Protein AF-A0A480A504-F1 (afdb_monomer_lite)

Secondary structure (DSSP, 8-state):
--HHHHHHHHHHHHHHTS---------HHHHHHHHHHHHHH-SSEEEEEEEEEEEEE-SSSS---TTPPPSEEEEEEEEEEEE-HHHHHHHHHHS-------S---TTTS-HHHHHHHHHHTHHHHHHHHHHT-GGG-TTT----SHHHHHHHHHHHHHHHHHHHHHHHHHHHHHHHTT--EE-TTS-EESS--HHHHHHHHTT-EEEEETTEEEEET--HHHHHHHHHH-HHHHHHTT--

Organism: NCBI:txid531300

Sequence (241 aa):
MSVEGEYKKETEEIEKTKPETEENKLEREPEMKAIEKLSKSWKYHQIKEIEYREKAEYKTAGRPNKLAEPHQIKYQITGKIETSELAIEAEKIKAGRFILATNILDKNELSDEQVLEEYKAQQSNERGFRFLKDPLFFTSSVFVKTPERVEAIAMIMGLCLLVYNLAQRKLRQELAKFDDGIRNQVKKITNKPTMRWVFQMFQAVHLVIINGQKQMSNLTEEREKIVRYLGKSCSKYYLII

Structure (mmCIF, N/CA/C/O backbone):
data_AF-A0A480A504-F1
#
_entry.id   AF-A0A480A504-F1
#
loop_
_atom_site.group_PDB
_atom_site.id
_atom_site.type_symbol
_atom_site.label_atom_id
_atom_site.label_alt_id
_atom_site.label_comp_id
_atom_site.label_asym_id
_atom_site.label_entity_id
_atom_site.label_seq_id
_atom_site.pdbx_PDB_ins_code
_atom_site.Cartn_x
_atom_site.Cartn_y
_atom_site.Cartn_z
_atom_site.occupancy
_atom_site.B_iso_or_equiv
_atom_site.auth_seq_id
_atom_site.auth_comp_id
_atom_site.auth_asym_id
_atom_site.auth_atom_id
_atom_site.pdbx_PDB_model_num
ATOM 1 N N . MET A 1 1 ? 6.457 -12.899 -12.376 1.00 48.03 1 MET A N 1
ATOM 2 C CA . MET A 1 1 ? 6.609 -11.762 -13.313 1.00 48.03 1 MET A CA 1
ATOM 3 C C . MET A 1 1 ? 6.523 -12.336 -14.720 1.00 48.03 1 MET A C 1
ATOM 5 O O . MET A 1 1 ? 7.046 -13.421 -14.915 1.00 48.03 1 MET A O 1
ATOM 9 N N . SER A 1 2 ? 5.788 -11.721 -15.653 1.00 58.25 2 SER A N 1
ATOM 10 C CA . SER A 1 2 ? 5.790 -12.190 -17.053 1.00 58.25 2 SER A CA 1
ATOM 11 C C . SER A 1 2 ? 7.107 -11.767 -17.701 1.00 58.25 2 SER A C 1
ATOM 13 O O . SER A 1 2 ? 7.480 -10.610 -17.516 1.00 58.25 2 SER A O 1
ATOM 15 N N . VAL A 1 3 ? 7.756 -12.643 -18.476 1.00 58.50 3 VAL A N 1
ATOM 16 C CA . VAL A 1 3 ? 8.949 -12.311 -19.293 1.00 58.50 3 VAL A CA 1
ATOM 17 C C . VAL A 1 3 ? 8.693 -11.045 -20.121 1.00 58.50 3 VAL A C 1
ATOM 19 O O . VAL A 1 3 ? 9.510 -10.138 -20.177 1.00 58.50 3 VAL A O 1
ATOM 22 N N . GLU A 1 4 ? 7.476 -10.923 -20.640 1.00 57.72 4 GLU A N 1
ATOM 23 C CA . GLU A 1 4 ? 6.990 -9.786 -21.423 1.00 57.72 4 GLU A CA 1
ATOM 24 C C . GLU A 1 4 ? 6.898 -8.463 -20.636 1.00 57.72 4 GLU A C 1
ATOM 26 O O . GLU A 1 4 ? 7.062 -7.383 -21.195 1.00 57.72 4 GLU A O 1
ATOM 31 N N . GLY A 1 5 ? 6.666 -8.526 -19.321 1.00 58.47 5 GLY A N 1
ATOM 32 C CA . GLY A 1 5 ? 6.617 -7.345 -18.455 1.00 58.47 5 GLY A CA 1
ATOM 33 C C . GLY A 1 5 ? 7.998 -6.877 -17.992 1.00 58.47 5 GLY A C 1
ATOM 34 O O . GLY A 1 5 ? 8.186 -5.688 -17.752 1.00 58.47 5 GLY A O 1
ATOM 35 N N . GLU A 1 6 ? 8.959 -7.793 -17.860 1.00 60.66 6 GLU A N 1
ATOM 36 C CA . GLU A 1 6 ? 10.370 -7.443 -17.643 1.00 60.66 6 GLU A CA 1
ATOM 37 C C . GLU A 1 6 ? 10.982 -6.864 -18.916 1.00 60.66 6 GLU A C 1
ATOM 39 O O . GLU A 1 6 ? 11.609 -5.812 -18.854 1.00 60.66 6 GLU A O 1
ATOM 44 N N . TYR A 1 7 ? 10.688 -7.481 -20.063 1.00 61.22 7 TYR A N 1
ATOM 45 C CA . TYR A 1 7 ? 11.053 -6.981 -21.382 1.00 61.22 7 TYR A CA 1
ATOM 46 C C . TYR A 1 7 ? 10.593 -5.531 -21.595 1.00 61.22 7 TYR A C 1
ATOM 48 O O . TYR A 1 7 ? 11.423 -4.677 -21.885 1.00 61.22 7 TYR A O 1
ATOM 56 N N . LYS A 1 8 ? 9.304 -5.225 -21.358 1.00 64.31 8 LYS A N 1
ATOM 57 C CA . LYS A 1 8 ? 8.757 -3.861 -21.518 1.00 64.31 8 LYS A CA 1
ATOM 58 C C . LYS A 1 8 ? 9.410 -2.822 -20.598 1.00 64.31 8 LYS A C 1
ATOM 60 O O . LYS A 1 8 ? 9.595 -1.671 -20.984 1.00 64.31 8 LYS A O 1
ATOM 65 N N . LYS A 1 9 ? 9.768 -3.210 -19.372 1.00 63.75 9 LYS A N 1
ATOM 66 C CA . LYS A 1 9 ? 10.483 -2.314 -18.450 1.00 63.75 9 LYS A CA 1
ATOM 67 C C . LYS A 1 9 ? 11.913 -2.065 -18.900 1.00 63.75 9 LYS A C 1
ATOM 69 O O . LYS A 1 9 ? 12.358 -0.926 -18.865 1.00 63.75 9 LYS A O 1
ATOM 74 N N . GLU A 1 10 ? 12.604 -3.112 -19.340 1.00 63.31 10 GLU A N 1
ATOM 75 C CA . GLU A 1 10 ? 13.966 -3.000 -19.854 1.00 63.31 10 GLU A CA 1
ATOM 76 C C . GLU A 1 10 ? 13.996 -2.146 -21.132 1.00 63.31 10 GLU A C 1
ATOM 78 O O . GLU A 1 10 ? 14.851 -1.277 -21.251 1.00 63.31 10 GLU A O 1
ATOM 83 N N . THR A 1 11 ? 13.010 -2.277 -22.033 1.00 61.12 11 THR A N 1
ATOM 84 C CA . THR A 1 11 ? 12.877 -1.388 -23.203 1.00 61.12 11 THR A CA 1
ATOM 85 C C . THR A 1 11 ? 12.638 0.071 -22.813 1.00 61.12 11 THR A C 1
ATOM 87 O O . THR A 1 11 ? 13.266 0.957 -23.383 1.00 61.12 11 THR A O 1
ATOM 90 N N . GLU A 1 12 ? 11.781 0.347 -21.822 1.00 64.69 12 GLU A N 1
ATOM 91 C CA . GLU A 1 12 ? 11.547 1.719 -21.341 1.00 64.69 12 GLU A CA 1
ATOM 92 C C . GLU A 1 12 ? 12.788 2.320 -20.661 1.00 64.69 12 GLU A C 1
ATOM 94 O O . GLU A 1 12 ? 13.043 3.520 -20.774 1.00 64.69 12 GLU A O 1
ATOM 99 N N . GLU A 1 13 ? 13.558 1.511 -19.929 1.00 65.06 13 GLU A N 1
ATOM 100 C CA . GLU A 1 13 ? 14.822 1.936 -19.324 1.00 65.06 13 GLU A CA 1
ATOM 101 C C . GLU A 1 13 ? 15.881 2.220 -20.390 1.00 65.06 13 GLU A C 1
ATOM 103 O O . GLU A 1 13 ? 16.568 3.237 -20.295 1.00 65.06 13 GLU A O 1
ATOM 108 N N . ILE A 1 14 ? 15.959 1.393 -21.436 1.00 62.66 14 ILE A N 1
ATOM 109 C CA . ILE A 1 14 ? 16.839 1.593 -22.595 1.00 62.66 14 ILE A CA 1
ATOM 110 C C . ILE A 1 14 ? 16.470 2.870 -23.363 1.00 62.66 14 ILE A C 1
ATOM 112 O O . ILE A 1 14 ? 17.347 3.654 -23.723 1.00 62.66 14 ILE A O 1
ATOM 116 N N . GLU A 1 15 ? 15.180 3.139 -23.579 1.00 58.78 15 GLU A N 1
ATOM 117 C CA . GLU A 1 15 ? 14.740 4.372 -24.241 1.00 58.78 15 GLU A CA 1
ATOM 118 C C . GLU A 1 15 ? 15.070 5.630 -23.430 1.00 58.78 15 GLU A C 1
ATOM 120 O O . GLU A 1 15 ? 15.453 6.645 -24.015 1.00 58.78 15 GLU A O 1
ATOM 125 N N . LYS A 1 16 ? 14.985 5.557 -22.094 1.00 56.91 16 LYS A N 1
ATOM 126 C CA . LYS A 1 16 ? 15.375 6.644 -21.176 1.00 56.91 16 LYS A CA 1
ATOM 127 C C . LYS A 1 16 ? 16.889 6.798 -21.025 1.00 56.91 16 LYS A C 1
ATOM 129 O O . LYS A 1 16 ? 17.343 7.880 -20.675 1.00 56.91 16 LYS A O 1
ATOM 134 N N . THR A 1 17 ? 17.657 5.738 -21.273 1.00 53.78 17 THR A N 1
ATOM 135 C CA . THR A 1 17 ? 19.130 5.741 -21.239 1.00 53.78 17 THR A CA 1
ATOM 136 C C . THR A 1 17 ? 19.765 5.978 -22.605 1.00 53.78 17 THR A C 1
ATOM 138 O O . THR A 1 17 ? 20.988 5.886 -22.711 1.00 53.78 17 THR A O 1
ATOM 141 N N . LYS A 1 18 ? 18.990 6.364 -23.636 1.00 42.84 18 LYS A N 1
ATOM 142 C CA . LYS A 1 18 ? 19.560 7.033 -24.816 1.00 42.84 18 LYS A CA 1
ATOM 143 C C . LYS A 1 18 ? 20.438 8.177 -24.302 1.00 42.84 18 LYS A C 1
ATOM 145 O O . LYS A 1 18 ? 19.900 9.092 -23.681 1.00 42.84 18 LYS A O 1
ATOM 150 N N . PRO A 1 19 ? 21.763 8.112 -24.486 1.00 37.34 19 PRO A N 1
ATOM 151 C CA . PRO A 1 19 ? 22.650 9.024 -23.797 1.00 37.34 19 PRO A CA 1
ATOM 152 C C . PRO A 1 19 ? 22.392 10.440 -24.312 1.00 37.34 19 PRO A C 1
ATOM 154 O O . PRO A 1 19 ? 22.651 10.747 -25.477 1.00 37.34 19 PRO A O 1
ATOM 157 N N . GLU A 1 20 ? 21.918 11.319 -23.426 1.00 33.81 20 GLU A N 1
ATOM 158 C CA . GLU A 1 20 ? 22.439 12.678 -23.424 1.00 33.81 20 GLU A CA 1
ATOM 159 C C . GLU A 1 20 ? 23.957 12.531 -23.362 1.00 33.81 20 GLU A C 1
ATOM 161 O O . GLU A 1 20 ? 24.513 11.951 -22.434 1.00 33.81 20 GLU A O 1
ATOM 166 N N . THR A 1 21 ? 24.586 12.917 -24.464 1.00 35.41 21 THR A N 1
ATOM 167 C CA . THR A 1 21 ? 26.013 12.821 -24.750 1.00 35.41 21 THR A CA 1
ATOM 168 C C . THR A 1 21 ? 26.839 13.383 -23.586 1.00 35.41 21 THR A C 1
ATOM 170 O O . THR A 1 21 ? 27.116 14.579 -23.546 1.00 35.41 21 THR A O 1
ATOM 173 N N . GLU A 1 22 ? 27.228 12.545 -22.624 1.00 33.56 22 GLU A N 1
ATOM 174 C CA . GLU A 1 22 ? 28.203 12.941 -21.613 1.00 33.56 22 GLU A CA 1
ATOM 175 C C . GLU A 1 22 ? 29.576 13.021 -22.283 1.00 33.56 22 GLU A C 1
ATOM 177 O O . GLU A 1 22 ? 30.159 12.021 -22.705 1.00 33.56 22 GLU A O 1
ATOM 182 N N . GLU A 1 23 ? 30.073 14.250 -22.412 1.00 34.66 23 GLU A N 1
ATOM 183 C CA . GLU A 1 23 ? 31.417 14.557 -22.880 1.00 34.66 23 GLU A CA 1
ATOM 184 C C . GLU A 1 23 ? 32.457 14.047 -21.881 1.00 34.66 23 GLU A C 1
ATOM 186 O O . GLU A 1 23 ? 32.916 14.787 -21.010 1.00 34.66 23 GLU A O 1
ATOM 191 N N . ASN A 1 24 ? 32.874 12.792 -22.017 1.00 33.69 24 ASN A N 1
ATOM 192 C CA . ASN A 1 24 ? 34.032 12.296 -21.292 1.00 33.69 24 ASN A CA 1
ATOM 193 C C . ASN A 1 24 ? 35.240 12.141 -22.213 1.00 33.69 24 ASN A C 1
ATOM 195 O O . ASN A 1 24 ? 35.210 11.488 -23.249 1.00 33.69 24 ASN A O 1
ATOM 199 N N . LYS A 1 25 ? 36.323 12.807 -21.809 1.00 43.28 25 LYS A N 1
ATOM 200 C CA . LYS A 1 25 ? 37.648 12.733 -22.422 1.00 43.28 25 LYS A CA 1
ATOM 201 C C . LYS A 1 25 ? 38.226 11.354 -22.137 1.00 43.28 25 LYS A C 1
ATOM 203 O O . LYS A 1 25 ? 38.680 11.189 -21.016 1.00 43.28 25 LYS A O 1
ATOM 208 N N . LEU A 1 26 ? 38.273 10.407 -23.074 1.00 36.72 26 LEU A N 1
ATOM 209 C CA . LEU A 1 26 ? 39.223 9.285 -22.990 1.00 36.72 26 LEU A CA 1
ATOM 210 C C . LEU A 1 26 ? 39.295 8.466 -24.291 1.00 36.72 26 LEU A C 1
ATOM 212 O O . LEU A 1 26 ? 38.417 8.524 -25.140 1.00 36.72 26 LEU A O 1
ATOM 216 N N . GLU A 1 27 ? 40.419 7.767 -24.443 1.00 45.34 27 GLU A N 1
ATOM 217 C CA . GLU A 1 27 ? 40.866 6.988 -25.607 1.00 45.34 27 GLU A CA 1
ATOM 218 C C . GLU A 1 27 ? 39.900 5.842 -26.003 1.00 45.34 27 GLU A C 1
ATOM 220 O O . GLU A 1 27 ? 39.010 5.476 -25.244 1.00 45.34 27 GLU A O 1
ATOM 225 N N . ARG A 1 28 ? 40.077 5.234 -27.190 1.00 45.91 28 ARG A N 1
ATOM 226 C CA . ARG A 1 28 ? 39.158 4.222 -27.777 1.00 45.91 28 ARG A CA 1
ATOM 227 C C . ARG A 1 28 ? 38.878 2.983 -26.895 1.00 45.91 28 ARG A C 1
ATOM 229 O O . ARG A 1 28 ? 37.851 2.331 -27.071 1.00 45.91 28 ARG A O 1
ATOM 236 N N . GLU A 1 29 ? 39.771 2.618 -25.975 1.00 49.84 29 GLU A N 1
ATOM 237 C CA . GLU A 1 29 ? 39.642 1.403 -25.149 1.00 49.84 29 GLU A CA 1
ATOM 238 C C . GLU A 1 29 ? 38.622 1.476 -23.986 1.00 49.84 29 GLU A C 1
ATOM 240 O O . GLU A 1 29 ? 37.846 0.529 -23.817 1.00 49.84 29 GLU A O 1
ATOM 245 N N . PRO A 1 30 ? 38.590 2.527 -23.143 1.00 56.75 30 PRO A N 1
ATOM 246 C CA . PRO A 1 30 ? 37.623 2.638 -22.045 1.00 56.75 30 PRO A CA 1
ATOM 247 C C . PRO A 1 30 ? 36.159 2.704 -22.499 1.00 56.75 30 PRO A C 1
ATOM 249 O O . PRO A 1 30 ? 35.298 2.154 -21.810 1.00 56.75 30 PRO A O 1
ATOM 252 N N . GLU A 1 31 ? 35.863 3.301 -23.657 1.00 58.94 31 GLU A N 1
ATOM 253 C CA . GLU A 1 31 ? 34.491 3.372 -24.180 1.00 58.94 31 GLU A CA 1
ATOM 254 C C . GLU A 1 31 ? 33.968 1.997 -24.639 1.00 58.94 31 GLU A C 1
ATOM 256 O O . GLU A 1 31 ? 32.822 1.647 -24.355 1.00 58.94 31 GLU A O 1
ATOM 261 N N . MET A 1 32 ? 34.821 1.154 -25.237 1.00 56.62 32 MET A N 1
ATOM 262 C CA . MET A 1 32 ? 34.491 -0.247 -25.558 1.00 56.62 32 MET A CA 1
ATOM 263 C C . MET A 1 32 ? 34.139 -1.051 -24.301 1.00 56.62 32 MET A C 1
ATOM 265 O O . MET A 1 32 ? 33.127 -1.750 -24.267 1.00 56.62 32 MET A O 1
ATOM 269 N N . LYS A 1 33 ? 34.922 -0.898 -23.224 1.00 61.66 33 LYS A N 1
ATOM 270 C CA . LYS A 1 33 ? 34.633 -1.552 -21.936 1.00 61.66 33 LYS A CA 1
ATOM 271 C C . LYS A 1 33 ? 33.331 -1.048 -21.310 1.00 61.66 33 LYS A C 1
ATOM 273 O O . LYS A 1 33 ? 32.617 -1.833 -20.685 1.00 61.66 33 LYS A O 1
ATOM 278 N N . ALA A 1 34 ? 33.008 0.237 -21.468 1.00 63.44 34 ALA A N 1
ATOM 279 C CA . ALA A 1 34 ? 31.748 0.804 -20.993 1.00 63.44 34 ALA A CA 1
ATOM 280 C C . ALA A 1 34 ? 30.544 0.229 -21.757 1.00 63.44 34 ALA A C 1
ATOM 282 O O . ALA A 1 34 ? 29.558 -0.153 -21.130 1.00 63.44 34 ALA A O 1
ATOM 283 N N . ILE A 1 35 ? 30.652 0.078 -23.080 1.00 65.12 35 ILE A N 1
ATOM 284 C CA . ILE A 1 35 ? 29.604 -0.506 -23.931 1.00 65.12 35 ILE A CA 1
ATOM 285 C C . ILE A 1 35 ? 29.423 -1.994 -23.653 1.00 65.12 35 ILE A C 1
ATOM 287 O O . ILE A 1 35 ? 28.292 -2.457 -23.538 1.00 65.12 35 ILE A O 1
ATOM 291 N N . GLU A 1 36 ? 30.505 -2.750 -23.475 1.00 64.69 36 GLU A N 1
ATOM 292 C CA . GLU A 1 36 ? 30.404 -4.153 -23.068 1.00 64.69 36 GLU A CA 1
ATOM 293 C C . GLU A 1 36 ? 29.741 -4.301 -21.698 1.00 64.69 36 GLU A C 1
ATOM 295 O O . GLU A 1 36 ? 28.936 -5.208 -21.493 1.00 64.69 36 GLU A O 1
ATOM 300 N N . LYS A 1 37 ? 30.059 -3.413 -20.749 1.00 69.44 37 LYS A N 1
ATOM 301 C CA . LYS A 1 37 ? 29.437 -3.408 -19.421 1.00 69.44 37 LYS A CA 1
ATOM 302 C C . LYS A 1 37 ? 27.950 -3.058 -19.496 1.00 69.44 37 LYS A C 1
ATOM 304 O O . LYS A 1 37 ? 27.158 -3.663 -18.780 1.00 69.44 37 LYS A O 1
ATOM 309 N N . LEU A 1 38 ? 27.583 -2.119 -20.365 1.00 69.50 38 LEU A N 1
ATOM 310 C CA . LEU A 1 38 ? 26.204 -1.705 -20.609 1.00 69.50 38 LEU A CA 1
ATOM 311 C C . LEU A 1 38 ? 25.406 -2.821 -21.306 1.00 69.50 38 LEU A C 1
ATOM 313 O O . LEU A 1 38 ? 24.347 -3.202 -20.822 1.00 69.50 38 LEU A O 1
ATOM 317 N N . SER A 1 39 ? 25.970 -3.444 -22.343 1.00 67.69 39 SER A N 1
ATOM 318 C CA . SER A 1 39 ? 25.400 -4.613 -23.026 1.00 67.69 39 SER A CA 1
ATOM 319 C C . SER A 1 39 ? 25.201 -5.793 -22.064 1.00 67.69 39 SER A C 1
ATOM 321 O O . SER A 1 39 ? 24.134 -6.391 -22.027 1.00 67.69 39 SER A O 1
ATOM 323 N N . LYS A 1 40 ? 26.179 -6.075 -21.187 1.00 71.25 40 LYS A N 1
ATOM 324 C CA . LYS A 1 40 ? 26.067 -7.118 -20.145 1.00 71.25 40 LYS A CA 1
ATOM 325 C C . LYS A 1 40 ? 25.071 -6.787 -19.032 1.00 71.25 40 LYS A C 1
ATOM 327 O O . LYS A 1 40 ? 24.711 -7.684 -18.272 1.00 71.25 40 LYS A O 1
ATOM 332 N N . SER A 1 41 ? 24.678 -5.523 -18.878 1.00 74.06 41 SER A N 1
ATOM 333 C CA . SER A 1 41 ? 23.673 -5.131 -17.885 1.00 74.06 41 SER A CA 1
ATOM 334 C C . SER A 1 41 ? 22.248 -5.459 -18.334 1.00 74.06 41 SER A C 1
ATOM 336 O O . SER A 1 41 ? 21.360 -5.572 -17.491 1.00 74.06 41 SER A O 1
ATOM 338 N N . TRP A 1 42 ? 22.043 -5.657 -19.638 1.00 75.69 42 TRP A N 1
ATOM 339 C CA . TRP A 1 42 ? 20.759 -5.999 -20.236 1.00 75.69 42 TRP A CA 1
ATOM 340 C C . TRP A 1 42 ? 20.595 -7.508 -20.347 1.00 75.69 42 TRP A C 1
ATOM 342 O O . TRP A 1 42 ? 21.535 -8.241 -20.656 1.00 75.69 42 TRP A O 1
ATOM 352 N N . LYS A 1 43 ? 19.382 -7.986 -20.068 1.00 71.19 43 LYS A N 1
ATOM 353 C CA . LYS A 1 43 ? 19.062 -9.414 -20.072 1.00 71.19 43 LYS A CA 1
ATOM 354 C C . LYS A 1 43 ? 18.407 -9.832 -21.387 1.00 71.19 43 LYS A C 1
ATOM 356 O O . LYS A 1 43 ? 18.598 -10.967 -21.814 1.00 71.19 43 LYS A O 1
ATOM 361 N N . TYR A 1 44 ? 17.655 -8.934 -22.028 1.00 74.62 44 TYR A N 1
ATOM 362 C CA . TYR A 1 44 ? 16.862 -9.237 -23.227 1.00 74.62 44 TYR A CA 1
ATOM 363 C C . TYR A 1 44 ? 17.321 -8.479 -24.483 1.00 74.62 44 TYR A C 1
ATOM 365 O O . TYR A 1 44 ? 16.819 -8.753 -25.574 1.00 74.62 44 TYR A O 1
ATOM 373 N N . HIS A 1 45 ? 18.284 -7.562 -24.359 1.00 78.12 45 HIS A N 1
ATOM 374 C CA . HIS A 1 45 ? 18.789 -6.731 -25.456 1.00 78.12 45 HIS A CA 1
ATOM 375 C C . HIS A 1 45 ? 20.297 -6.884 -25.635 1.00 78.12 45 HIS A C 1
ATOM 377 O O . HIS A 1 45 ? 21.023 -7.145 -24.681 1.00 78.12 45 HIS A O 1
ATOM 383 N N . GLN A 1 46 ? 20.767 -6.699 -26.867 1.00 75.19 46 GLN A N 1
ATOM 384 C CA . GLN A 1 46 ? 22.183 -6.708 -27.224 1.00 75.19 46 GLN A CA 1
ATOM 385 C C . GLN A 1 46 ? 22.504 -5.583 -28.216 1.00 75.19 46 GLN A C 1
ATOM 387 O O . GLN A 1 46 ? 21.652 -5.159 -28.997 1.00 75.19 46 GLN A O 1
ATOM 392 N N . ILE A 1 47 ? 23.745 -5.100 -28.197 1.00 72.25 47 ILE A N 1
ATOM 393 C CA . ILE A 1 47 ? 24.239 -4.087 -29.141 1.00 72.25 47 ILE A CA 1
ATOM 394 C C . ILE A 1 47 ? 24.930 -4.816 -30.292 1.00 72.25 47 ILE A C 1
ATOM 396 O O . ILE A 1 47 ? 25.901 -5.532 -30.056 1.00 72.25 47 ILE A O 1
ATOM 400 N N . LYS A 1 48 ? 24.426 -4.662 -31.521 1.00 63.59 48 LYS A N 1
ATOM 401 C CA . LYS A 1 48 ? 24.900 -5.438 -32.685 1.00 63.59 48 LYS A CA 1
ATOM 402 C C . LYS A 1 48 ? 25.766 -4.634 -33.647 1.00 63.59 48 LYS A C 1
ATOM 404 O O . LYS A 1 48 ? 26.737 -5.158 -34.180 1.00 63.59 48 LYS A O 1
ATOM 409 N N . GLU A 1 49 ? 25.447 -3.359 -33.840 1.00 61.66 49 GLU A N 1
ATOM 410 C CA . GLU A 1 49 ? 26.223 -2.453 -34.688 1.00 61.66 49 GLU A CA 1
ATOM 411 C C . GLU A 1 49 ? 26.723 -1.302 -33.831 1.00 61.66 49 GLU A C 1
ATOM 413 O O . GLU A 1 49 ? 25.914 -0.610 -33.220 1.00 61.66 49 GLU A O 1
ATOM 418 N N . ILE A 1 50 ? 28.042 -1.123 -33.776 1.00 63.34 50 ILE A N 1
ATOM 419 C CA . ILE A 1 50 ? 28.708 -0.014 -33.098 1.00 63.34 50 ILE A CA 1
ATOM 420 C C . ILE A 1 50 ? 29.343 0.846 -34.192 1.00 63.34 50 ILE A C 1
ATOM 422 O O . ILE A 1 50 ? 30.310 0.435 -34.830 1.00 63.34 50 ILE A O 1
ATOM 426 N N . GLU A 1 51 ? 28.783 2.026 -34.437 1.00 58.88 51 GLU A N 1
ATOM 427 C CA . GLU A 1 51 ? 29.357 3.019 -35.342 1.00 58.88 51 GLU A CA 1
ATOM 428 C C . GLU A 1 51 ? 30.203 4.023 -34.555 1.00 58.88 51 GLU A C 1
ATOM 430 O O . GLU A 1 51 ? 29.762 4.563 -33.538 1.00 58.88 51 GLU A O 1
ATOM 435 N N . TYR A 1 52 ? 31.403 4.312 -35.062 1.00 59.62 52 TYR A N 1
ATOM 436 C CA . TYR A 1 52 ? 32.302 5.325 -34.514 1.00 59.62 52 TYR A CA 1
ATOM 437 C C . TYR A 1 52 ? 32.258 6.571 -35.392 1.00 59.62 52 TYR A C 1
ATOM 439 O O . TYR A 1 52 ? 32.517 6.504 -36.595 1.00 59.62 52 TYR A O 1
ATOM 447 N N . ARG A 1 53 ? 31.977 7.727 -34.794 1.00 59.03 53 ARG A N 1
ATOM 448 C CA . ARG A 1 53 ? 32.133 9.026 -35.451 1.00 59.03 53 ARG A CA 1
ATOM 449 C C . ARG A 1 53 ? 33.221 9.824 -34.761 1.00 59.03 53 ARG A C 1
ATOM 451 O O . ARG A 1 53 ? 33.113 10.149 -33.583 1.00 59.03 53 ARG A O 1
ATOM 458 N N . GLU A 1 54 ? 34.259 10.160 -35.514 1.00 56.59 54 GLU A N 1
ATOM 459 C CA . GLU A 1 54 ? 35.315 11.055 -35.055 1.00 56.59 54 GLU A CA 1
ATOM 460 C C . GLU A 1 54 ? 34.806 12.499 -35.097 1.00 56.59 54 GLU A C 1
ATOM 462 O O . GLU A 1 54 ? 34.418 13.015 -36.147 1.00 56.59 54 GLU A O 1
ATOM 467 N N . LYS A 1 55 ? 34.782 13.159 -33.939 1.00 58.59 55 LYS A N 1
ATOM 468 C CA . LYS A 1 55 ? 34.493 14.585 -33.808 1.00 58.59 55 LYS A CA 1
ATOM 469 C C . LYS A 1 55 ? 35.779 15.321 -33.466 1.00 58.59 55 LYS A C 1
ATOM 471 O O . LYS A 1 55 ? 36.312 15.201 -32.366 1.00 58.59 55 LYS A O 1
ATOM 476 N N . ALA A 1 56 ? 36.253 16.105 -34.425 1.00 54.75 56 ALA A N 1
ATOM 477 C CA . ALA A 1 56 ? 37.332 17.054 -34.220 1.00 54.75 56 ALA A CA 1
ATOM 478 C C . ALA A 1 56 ? 36.830 18.235 -33.374 1.00 54.75 56 ALA A C 1
ATOM 480 O O . ALA A 1 56 ? 35.927 18.967 -33.782 1.00 54.75 56 ALA A O 1
ATOM 481 N N . GLU A 1 57 ? 37.411 18.411 -32.194 1.00 53.84 57 GLU A N 1
ATOM 482 C CA . GLU A 1 57 ? 37.159 19.543 -31.314 1.00 53.84 57 GLU A CA 1
ATOM 483 C C . GLU A 1 57 ? 38.233 20.611 -31.536 1.00 53.84 57 GLU A C 1
ATOM 485 O O . GLU A 1 57 ? 39.440 20.341 -31.529 1.00 53.84 57 GLU A O 1
ATOM 490 N N . TYR A 1 58 ? 37.782 21.842 -31.759 1.00 56.84 58 TYR A N 1
ATOM 491 C CA . TYR A 1 58 ? 38.637 22.992 -32.027 1.00 56.84 58 TYR A CA 1
ATOM 492 C C . TYR A 1 58 ? 38.580 23.959 -30.846 1.00 56.84 58 TYR A C 1
ATOM 494 O O . TYR A 1 58 ? 37.560 24.106 -30.183 1.00 56.84 58 TYR A O 1
ATOM 502 N N . LYS A 1 59 ? 39.703 24.628 -30.581 1.00 46.00 59 LYS A N 1
ATOM 503 C CA . LYS A 1 59 ? 39.958 25.416 -29.363 1.00 46.00 59 LYS A CA 1
ATOM 504 C C . LYS A 1 59 ? 39.066 26.666 -29.205 1.00 46.00 59 LYS A C 1
ATOM 506 O O . LYS A 1 59 ? 39.081 27.285 -28.147 1.00 46.00 59 LYS A O 1
ATOM 511 N N . THR A 1 60 ? 38.309 27.049 -30.234 1.00 46.25 60 THR A N 1
ATOM 512 C CA . THR A 1 60 ? 37.443 28.239 -30.268 1.00 46.25 60 THR A CA 1
ATOM 513 C C . THR A 1 60 ? 36.012 27.882 -30.674 1.00 46.25 60 THR A C 1
ATOM 515 O O . THR A 1 60 ? 35.791 27.073 -31.573 1.00 46.25 60 THR A O 1
ATOM 518 N N . ALA A 1 61 ? 35.024 28.513 -30.032 1.00 42.81 61 ALA A N 1
ATOM 519 C CA . ALA A 1 61 ? 33.614 28.357 -30.384 1.00 42.81 61 ALA A CA 1
ATOM 520 C C . ALA A 1 61 ? 33.307 29.066 -31.720 1.00 42.81 61 ALA A C 1
ATOM 522 O O . ALA A 1 61 ? 33.459 30.282 -31.828 1.00 42.81 61 ALA A O 1
ATOM 523 N N . GLY A 1 62 ? 32.886 28.311 -32.740 1.00 55.66 62 GLY A N 1
ATOM 524 C CA . GLY A 1 62 ? 32.542 28.824 -34.074 1.00 55.66 62 GLY A CA 1
ATOM 525 C C . GLY A 1 62 ? 32.900 27.850 -35.204 1.00 55.66 62 GLY A C 1
ATOM 526 O O . GLY A 1 62 ? 33.447 26.779 -34.956 1.00 55.66 62 GLY A O 1
ATOM 527 N N . ARG A 1 63 ? 32.589 28.206 -36.463 1.00 45.22 63 ARG A N 1
ATOM 528 C CA . ARG A 1 63 ? 32.970 27.416 -37.652 1.00 45.22 63 ARG A CA 1
ATOM 529 C C . ARG A 1 63 ? 34.484 27.575 -37.900 1.00 45.22 63 ARG A C 1
ATOM 531 O O . ARG A 1 63 ? 34.901 28.686 -38.224 1.00 45.22 63 ARG A O 1
ATOM 538 N N . PRO A 1 64 ? 35.307 26.521 -37.756 1.00 50.84 64 PRO A N 1
ATOM 539 C CA . PRO A 1 64 ? 36.758 26.637 -37.886 1.00 50.84 64 PRO A CA 1
ATOM 540 C C . PRO A 1 64 ? 37.185 26.923 -39.336 1.00 50.84 64 PRO A C 1
ATOM 542 O O . PRO A 1 64 ? 36.528 26.511 -40.295 1.00 50.84 64 PRO A O 1
ATOM 545 N N . ASN A 1 65 ? 38.302 27.640 -39.496 1.00 51.94 65 ASN A N 1
ATOM 546 C CA . ASN A 1 65 ? 38.924 27.911 -40.795 1.00 51.94 65 ASN A CA 1
ATOM 547 C C . ASN A 1 65 ? 39.473 26.606 -41.408 1.00 51.94 65 ASN A C 1
ATOM 549 O O . ASN A 1 65 ? 39.969 25.752 -40.678 1.00 51.94 65 ASN A O 1
ATOM 553 N N . LYS A 1 66 ? 39.447 26.459 -42.743 1.00 51.53 66 LYS A N 1
ATOM 554 C CA . LYS A 1 66 ? 39.821 25.217 -43.471 1.00 51.53 66 LYS A CA 1
ATOM 555 C C . LYS A 1 66 ? 41.248 24.680 -43.210 1.00 51.53 66 LYS A C 1
ATOM 557 O O . LYS A 1 66 ? 41.544 23.572 -43.634 1.00 51.53 66 LYS A O 1
ATOM 562 N N . LEU A 1 67 ? 42.109 25.454 -42.548 1.00 51.81 67 LEU A N 1
ATOM 563 C CA . LEU A 1 67 ? 43.515 25.147 -42.244 1.00 51.81 67 LEU A CA 1
ATOM 564 C C . LEU A 1 67 ? 43.793 24.963 -40.737 1.00 51.81 67 LEU A C 1
ATOM 566 O O . LEU A 1 67 ? 44.950 24.905 -40.338 1.00 51.81 67 LEU A O 1
ATOM 570 N N . ALA A 1 68 ? 42.765 24.921 -39.883 1.00 52.19 68 ALA A N 1
ATOM 571 C CA . ALA A 1 68 ? 42.956 24.728 -38.447 1.00 52.19 68 ALA A CA 1
ATOM 572 C C . ALA A 1 68 ? 43.204 23.247 -38.119 1.00 52.19 68 ALA A C 1
ATOM 574 O O . ALA A 1 68 ? 42.387 22.391 -38.465 1.00 52.19 68 ALA A O 1
ATOM 575 N N . GLU A 1 69 ? 44.301 22.952 -37.420 1.00 49.78 69 GLU A N 1
ATOM 576 C CA . GLU A 1 69 ? 44.545 21.620 -36.866 1.00 49.78 69 GLU A CA 1
ATOM 577 C C . GLU A 1 69 ? 43.620 21.369 -35.658 1.00 49.78 69 GLU A C 1
ATOM 579 O O . GLU A 1 69 ? 43.433 22.263 -34.821 1.00 49.78 69 GLU A O 1
ATOM 584 N N . PRO A 1 70 ? 42.985 20.186 -35.568 1.00 55.19 70 PRO A N 1
ATOM 585 C CA . PRO A 1 70 ? 42.079 19.857 -34.474 1.00 55.19 70 PRO A CA 1
ATOM 586 C C . PRO A 1 70 ? 42.837 19.778 -33.148 1.00 55.19 70 PRO A C 1
ATOM 588 O O . PRO A 1 70 ? 43.897 19.164 -33.059 1.00 55.19 70 PRO A O 1
ATOM 591 N N . HIS A 1 71 ? 42.287 20.394 -32.099 1.00 53.16 71 HIS A N 1
ATOM 592 C CA . HIS A 1 71 ? 42.929 20.394 -30.785 1.00 53.16 71 HIS A CA 1
ATOM 593 C C . HIS A 1 71 ? 42.805 19.026 -30.104 1.00 53.16 71 HIS A C 1
ATOM 595 O O . HIS A 1 71 ? 43.705 18.626 -29.364 1.00 53.16 71 HIS A O 1
ATOM 601 N N . GLN A 1 72 ? 41.700 18.320 -30.357 1.00 52.19 72 GLN A N 1
ATOM 602 C CA . GLN A 1 72 ? 41.435 16.988 -29.830 1.00 52.19 72 GLN A CA 1
ATOM 603 C C . GLN A 1 72 ? 40.487 16.226 -30.770 1.00 52.19 72 GLN A C 1
ATOM 605 O O . GLN A 1 72 ? 39.583 16.819 -31.355 1.00 52.19 72 GLN A O 1
ATOM 610 N N . ILE A 1 73 ? 40.677 14.913 -30.917 1.00 58.88 73 ILE A N 1
ATOM 611 C CA . ILE A 1 73 ? 39.722 14.027 -31.597 1.00 58.88 73 ILE A CA 1
ATOM 612 C C . ILE A 1 73 ? 38.928 13.306 -30.504 1.00 58.88 73 ILE A C 1
ATOM 614 O O . ILE A 1 73 ? 39.499 12.526 -29.743 1.00 58.88 73 ILE A O 1
ATOM 618 N N . LYS A 1 74 ? 37.630 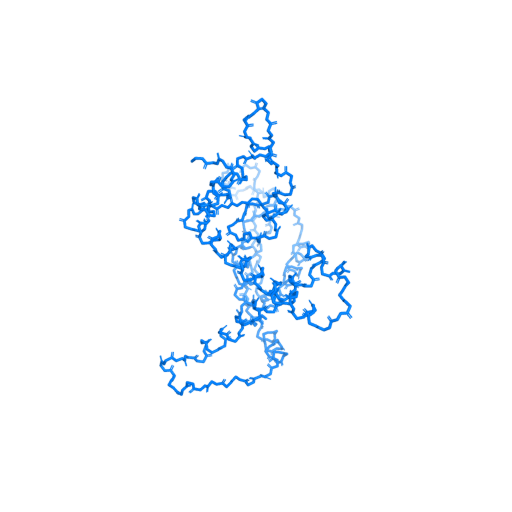13.601 -30.394 1.00 59.22 74 LYS A N 1
ATOM 619 C CA . LYS A 1 74 ? 36.673 12.866 -29.553 1.00 59.22 74 LYS A CA 1
ATOM 620 C C . LYS A 1 74 ? 35.997 11.782 -30.395 1.00 59.22 74 LYS A C 1
ATOM 622 O O . LYS A 1 74 ? 35.714 12.002 -31.574 1.00 59.22 74 LYS A O 1
ATOM 627 N N . TYR A 1 75 ? 35.708 10.632 -29.796 1.00 59.16 75 TYR A N 1
ATOM 628 C CA . TYR A 1 75 ? 34.942 9.567 -30.437 1.00 59.16 75 TYR A CA 1
ATOM 629 C C . TYR A 1 75 ? 33.499 9.638 -29.944 1.00 59.16 75 TYR A C 1
ATOM 631 O O . TYR A 1 75 ? 33.239 9.747 -28.755 1.00 59.16 75 TYR A O 1
ATOM 639 N N . GLN A 1 76 ? 32.547 9.650 -30.871 1.00 53.91 76 GLN A N 1
ATOM 640 C CA . GLN A 1 76 ? 31.136 9.491 -30.561 1.00 53.91 76 GLN A CA 1
ATOM 641 C C . GLN A 1 76 ? 30.717 8.104 -31.022 1.00 53.91 76 GLN A C 1
ATOM 643 O O . GLN A 1 76 ? 30.837 7.785 -32.206 1.00 53.91 76 GLN A O 1
ATOM 648 N N . ILE A 1 77 ? 30.218 7.297 -30.091 1.00 59.66 77 ILE A N 1
ATOM 649 C CA . ILE A 1 77 ? 29.763 5.946 -30.388 1.00 59.66 77 ILE A CA 1
ATOM 650 C C . ILE A 1 77 ? 28.242 5.927 -30.498 1.00 59.66 77 ILE A C 1
ATOM 652 O O . ILE A 1 77 ? 27.532 6.358 -29.590 1.00 59.66 77 ILE A O 1
ATOM 656 N N . THR A 1 78 ? 27.738 5.413 -31.614 1.00 58.00 78 THR A N 1
ATOM 657 C CA . THR A 1 78 ? 26.309 5.188 -31.836 1.00 58.00 78 THR A CA 1
ATOM 658 C C . THR A 1 78 ? 26.065 3.709 -32.070 1.00 58.00 78 THR A C 1
ATOM 660 O O . THR A 1 78 ? 26.623 3.129 -32.995 1.00 58.00 78 THR A O 1
ATOM 663 N N . GLY A 1 79 ? 25.245 3.097 -31.215 1.00 62.44 79 GLY A N 1
ATOM 664 C CA . GLY A 1 79 ? 24.933 1.674 -31.275 1.00 62.44 79 GLY A CA 1
ATOM 665 C C . GLY A 1 79 ? 23.490 1.408 -31.692 1.00 62.44 79 GLY A C 1
ATOM 666 O O . GLY A 1 79 ? 22.585 2.076 -31.189 1.00 62.44 79 GLY A O 1
ATOM 667 N N . LYS A 1 80 ? 23.250 0.414 -32.557 1.00 69.69 80 LYS A N 1
ATOM 668 C CA . LYS A 1 80 ? 21.900 -0.145 -32.740 1.00 69.69 80 LYS A CA 1
ATOM 669 C C . LYS A 1 80 ? 21.664 -1.264 -31.732 1.00 69.69 80 LYS A C 1
ATOM 671 O O . LYS A 1 80 ? 22.437 -2.223 -31.655 1.00 69.69 80 LYS A O 1
ATOM 676 N N . ILE A 1 81 ? 20.587 -1.113 -30.971 1.00 74.12 81 ILE A N 1
ATOM 677 C CA . ILE A 1 81 ? 20.134 -2.076 -29.971 1.00 74.12 81 ILE A CA 1
ATOM 678 C C . ILE A 1 81 ? 19.123 -3.001 -30.644 1.00 74.12 81 ILE A C 1
ATOM 680 O O . ILE A 1 81 ? 18.170 -2.527 -31.260 1.00 74.12 81 ILE A O 1
ATOM 684 N N . GLU A 1 82 ? 19.333 -4.306 -30.524 1.00 76.75 82 GLU A N 1
ATOM 685 C CA . GLU A 1 82 ? 18.428 -5.338 -31.027 1.00 76.75 82 GLU A CA 1
ATOM 686 C C . GLU A 1 82 ? 18.044 -6.291 -29.891 1.00 76.75 82 GLU A C 1
ATOM 688 O O . GLU A 1 82 ? 18.765 -6.459 -28.903 1.00 76.75 82 GLU A O 1
ATOM 693 N N . THR A 1 83 ? 16.883 -6.921 -30.020 1.00 75.38 83 THR A N 1
ATOM 694 C CA . THR A 1 83 ? 16.414 -7.942 -29.087 1.00 75.38 83 THR A CA 1
ATOM 695 C C . THR A 1 83 ? 17.224 -9.227 -29.226 1.00 75.38 83 THR A C 1
ATOM 697 O O . THR A 1 83 ? 17.426 -9.733 -30.328 1.00 75.38 83 THR A O 1
ATOM 700 N N . SER A 1 84 ? 17.660 -9.790 -28.100 1.00 79.75 84 SER A N 1
ATOM 701 C CA . SER A 1 84 ? 18.314 -11.098 -28.067 1.00 79.75 84 SER A CA 1
ATOM 702 C C . SER A 1 84 ? 17.260 -12.204 -28.013 1.00 79.75 84 SER A C 1
ATOM 704 O O . SER A 1 84 ? 16.765 -12.567 -26.944 1.00 79.75 84 SER A O 1
ATOM 706 N N . GLU A 1 85 ? 16.906 -12.746 -29.179 1.00 78.38 85 GLU A N 1
ATOM 707 C CA . GLU A 1 85 ? 15.904 -13.815 -29.309 1.00 78.38 85 GLU A CA 1
ATOM 708 C C . GLU A 1 85 ? 16.266 -15.051 -28.471 1.00 78.38 85 GLU A C 1
ATOM 710 O O . GLU A 1 85 ? 15.413 -15.593 -27.770 1.00 78.38 85 GLU A O 1
ATOM 715 N N . LEU A 1 86 ? 17.551 -15.426 -28.437 1.00 78.75 86 LEU A N 1
ATOM 716 C CA . LEU A 1 86 ? 18.051 -16.563 -27.655 1.00 78.75 86 LEU A CA 1
ATOM 717 C C . LEU A 1 86 ? 17.822 -16.395 -26.147 1.00 78.75 86 LEU A C 1
ATOM 719 O O . LEU A 1 86 ? 17.445 -17.350 -25.465 1.00 78.75 86 LEU A O 1
ATOM 723 N N . ALA A 1 87 ? 18.035 -15.189 -25.613 1.00 77.31 87 ALA A N 1
ATOM 724 C CA . ALA A 1 87 ? 17.822 -14.912 -24.195 1.00 77.31 87 ALA A CA 1
ATOM 725 C C . ALA A 1 87 ? 16.329 -14.944 -23.836 1.00 77.31 87 ALA A C 1
ATOM 727 O O . ALA A 1 87 ? 15.942 -15.502 -22.807 1.00 77.31 87 ALA A O 1
ATOM 728 N N . ILE A 1 88 ? 15.482 -14.399 -24.714 1.00 77.94 88 ILE A N 1
ATOM 729 C CA . ILE A 1 88 ? 14.024 -14.426 -24.558 1.00 77.94 88 ILE A CA 1
ATOM 730 C C . ILE A 1 88 ? 13.511 -15.869 -24.593 1.00 77.94 88 ILE A C 1
ATOM 732 O O . ILE A 1 88 ? 12.687 -16.251 -23.764 1.00 77.94 88 ILE A O 1
ATOM 736 N N . GLU A 1 89 ? 13.998 -16.687 -25.522 1.00 78.44 89 GLU A N 1
ATOM 737 C CA . GLU A 1 89 ? 13.568 -18.075 -25.678 1.00 78.44 89 GLU A CA 1
ATOM 738 C C . GLU A 1 89 ? 14.021 -18.956 -24.508 1.00 78.44 89 GLU A C 1
ATOM 740 O O . GLU A 1 89 ? 13.225 -19.723 -23.964 1.00 78.44 89 GLU A O 1
ATOM 745 N N . ALA A 1 90 ? 15.251 -18.768 -24.021 1.00 78.38 90 ALA A N 1
ATOM 746 C CA . ALA A 1 90 ? 15.734 -19.432 -22.813 1.00 78.38 90 ALA A CA 1
ATOM 747 C C . ALA A 1 90 ? 14.878 -19.097 -21.577 1.00 78.38 90 ALA A C 1
ATOM 749 O O . ALA A 1 90 ? 14.570 -19.982 -20.775 1.00 78.38 90 ALA A O 1
ATOM 750 N N . GLU A 1 91 ? 14.450 -17.842 -21.416 1.00 75.12 91 GLU A N 1
ATOM 751 C CA . GLU A 1 91 ? 13.563 -17.445 -20.315 1.00 75.12 91 GLU A CA 1
ATOM 752 C C . GLU A 1 91 ? 12.119 -17.930 -20.519 1.00 75.12 91 GLU A C 1
ATOM 754 O O . GLU A 1 91 ? 11.477 -18.330 -19.547 1.00 75.12 91 GLU A O 1
ATOM 759 N N . LYS A 1 92 ? 11.623 -18.001 -21.763 1.00 74.12 92 LYS A N 1
ATOM 760 C CA . LYS A 1 92 ? 10.332 -18.637 -22.087 1.00 74.12 92 LYS A CA 1
ATOM 761 C C . LYS A 1 92 ? 10.322 -20.124 -21.731 1.00 74.12 92 LYS A C 1
ATOM 763 O O . LYS A 1 92 ? 9.314 -20.611 -21.234 1.00 74.12 92 LYS A O 1
ATOM 768 N N . ILE A 1 93 ? 11.431 -20.835 -21.937 1.00 75.75 93 ILE A N 1
ATOM 769 C CA . ILE A 1 93 ? 11.566 -22.250 -21.555 1.00 75.75 93 ILE A CA 1
ATOM 770 C C . ILE A 1 93 ? 11.570 -22.410 -20.026 1.00 75.75 93 ILE A C 1
ATOM 772 O O . ILE A 1 93 ? 10.952 -23.336 -19.502 1.00 75.75 93 ILE A O 1
ATOM 776 N N . LYS A 1 94 ? 12.237 -21.503 -19.296 1.00 70.75 94 LYS A N 1
ATOM 777 C CA . LYS A 1 94 ? 12.247 -21.498 -17.820 1.00 70.75 94 LYS A CA 1
ATOM 778 C C . LYS A 1 94 ? 10.901 -21.114 -17.212 1.00 70.75 94 LYS A C 1
ATOM 780 O O . LYS A 1 94 ? 10.594 -21.541 -16.098 1.00 70.75 94 LYS A O 1
ATOM 785 N N . ALA A 1 95 ? 10.108 -20.305 -17.911 1.00 67.44 95 ALA A N 1
ATOM 786 C CA . ALA A 1 95 ? 8.738 -19.998 -17.536 1.00 67.44 95 ALA A CA 1
ATOM 787 C C . ALA A 1 95 ? 7.882 -21.262 -17.717 1.00 67.44 95 ALA A C 1
ATOM 789 O O . ALA A 1 95 ? 7.283 -21.490 -18.764 1.00 67.44 95 ALA A O 1
ATOM 790 N N . GLY A 1 96 ? 7.886 -22.130 -16.701 1.00 69.31 96 GLY A N 1
ATOM 791 C CA . GLY A 1 96 ? 7.167 -23.402 -16.711 1.00 69.31 96 GLY A CA 1
ATOM 792 C C . GLY A 1 96 ? 5.699 -23.267 -17.132 1.00 69.31 96 GLY A C 1
ATOM 793 O O . GLY A 1 96 ? 5.075 -22.215 -16.992 1.00 69.31 96 GLY A O 1
ATOM 794 N N . ARG A 1 97 ? 5.133 -24.359 -17.652 1.00 77.50 97 ARG A N 1
ATOM 795 C CA . ARG A 1 97 ? 3.732 -24.411 -18.091 1.00 77.50 97 ARG A CA 1
ATOM 796 C C . ARG A 1 97 ? 2.821 -24.674 -16.894 1.00 77.50 97 ARG A C 1
ATOM 798 O O . ARG A 1 97 ? 3.114 -25.542 -16.077 1.00 77.50 97 ARG A O 1
ATOM 805 N N . PHE A 1 98 ? 1.705 -23.961 -16.817 1.00 77.44 98 PHE A N 1
ATOM 806 C CA . PHE A 1 98 ? 0.657 -24.188 -15.825 1.00 77.44 98 PHE A CA 1
ATOM 807 C C . PHE A 1 98 ? -0.713 -24.105 -16.497 1.00 77.44 98 PHE A C 1
ATOM 809 O O . PHE A 1 98 ? -0.863 -23.469 -17.539 1.00 77.44 98 PHE A O 1
ATOM 816 N N . ILE A 1 99 ? -1.693 -24.795 -15.919 1.00 85.69 99 ILE A N 1
ATOM 817 C CA . ILE A 1 99 ? -3.054 -24.881 -16.451 1.00 85.69 99 ILE A CA 1
ATOM 818 C C . ILE A 1 99 ? -3.934 -23.935 -15.641 1.00 85.69 99 ILE A C 1
ATOM 820 O O . ILE A 1 99 ? -3.955 -24.012 -14.412 1.00 85.69 99 ILE A O 1
ATOM 824 N N . LEU A 1 100 ? -4.663 -23.063 -16.334 1.00 86.44 100 LEU A N 1
ATOM 825 C CA . LEU A 1 100 ? -5.738 -22.262 -15.759 1.00 86.44 100 LEU A CA 1
ATOM 826 C C . LEU A 1 100 ? -7.068 -22.828 -16.249 1.00 86.44 100 LEU A C 1
ATOM 828 O O . LEU A 1 100 ? -7.233 -23.076 -17.441 1.00 86.44 100 LEU A O 1
ATOM 832 N N . ALA A 1 101 ? -7.994 -23.056 -15.324 1.00 89.25 101 ALA A N 1
ATOM 833 C CA . ALA A 1 101 ? -9.333 -23.544 -15.620 1.00 89.25 101 ALA A CA 1
ATOM 834 C C . ALA A 1 101 ? -10.356 -22.531 -15.101 1.00 89.25 101 ALA A C 1
ATOM 836 O O . ALA A 1 101 ? -10.265 -22.089 -13.956 1.00 89.25 101 ALA A O 1
ATOM 837 N N . THR A 1 102 ? -11.319 -22.174 -15.946 1.00 88.56 102 THR A N 1
ATOM 838 C CA . THR A 1 102 ? -12.437 -21.282 -15.622 1.00 88.56 102 THR A CA 1
ATOM 839 C C . THR A 1 102 ? -13.752 -21.964 -15.995 1.00 88.56 102 THR A C 1
ATOM 841 O O . THR A 1 102 ? -13.791 -22.820 -16.878 1.00 88.56 102 THR A O 1
ATOM 844 N N . ASN A 1 103 ? -14.825 -21.618 -15.289 1.00 92.12 103 ASN A N 1
ATOM 845 C CA . ASN A 1 103 ? -16.188 -22.046 -15.600 1.00 92.12 103 ASN A CA 1
ATOM 846 C C . ASN A 1 103 ? -16.849 -21.184 -16.693 1.00 92.12 103 ASN A C 1
ATOM 848 O O . ASN A 1 103 ? -17.936 -21.528 -17.152 1.00 92.12 103 ASN A O 1
ATOM 852 N N . ILE A 1 104 ? -16.210 -20.084 -17.101 1.00 90.69 104 ILE A N 1
ATOM 853 C CA . ILE A 1 104 ? -16.674 -19.205 -18.177 1.00 90.69 104 ILE A CA 1
ATOM 854 C C . ILE A 1 104 ? -16.209 -19.792 -19.511 1.00 90.69 104 ILE A C 1
ATOM 856 O O . ILE A 1 104 ? -15.013 -19.920 -19.760 1.00 90.69 104 ILE A O 1
ATOM 860 N N . LEU A 1 105 ? -17.168 -20.188 -20.349 1.00 88.44 105 LEU A N 1
ATOM 861 C CA . LEU A 1 105 ? -16.902 -20.825 -21.643 1.00 88.44 105 LEU A CA 1
ATOM 862 C C . LEU A 1 105 ? -16.827 -19.817 -22.799 1.00 88.44 105 LEU A C 1
ATOM 864 O O . LEU A 1 105 ? -16.237 -20.125 -23.835 1.00 88.44 105 LEU A O 1
ATOM 868 N N . ASP A 1 106 ? -17.435 -18.637 -22.641 1.00 89.56 106 ASP A N 1
ATOM 869 C CA . ASP A 1 106 ? -17.446 -17.600 -23.670 1.00 89.56 106 ASP A CA 1
ATOM 870 C C . ASP A 1 106 ? -16.161 -16.762 -23.622 1.00 89.56 106 ASP A C 1
ATOM 872 O O . ASP A 1 106 ? -15.880 -16.058 -22.652 1.00 89.56 106 ASP A O 1
ATOM 876 N N . LYS A 1 107 ? -15.396 -16.805 -24.714 1.00 83.38 107 LYS A N 1
ATOM 877 C CA . LYS A 1 107 ? -14.152 -16.040 -24.871 1.00 83.38 107 LYS A CA 1
ATOM 878 C C . LYS A 1 107 ? -14.376 -14.537 -25.035 1.00 83.38 107 LYS A C 1
ATOM 880 O O . LYS A 1 107 ? -13.439 -13.770 -24.839 1.00 83.38 107 LYS A O 1
ATOM 885 N N . ASN A 1 108 ? -15.583 -14.115 -25.417 1.00 86.94 108 ASN A N 1
ATOM 886 C CA . ASN A 1 108 ? -15.925 -12.695 -25.487 1.00 86.94 108 ASN A CA 1
ATOM 887 C C . ASN A 1 108 ? -16.222 -12.114 -24.098 1.00 86.94 108 ASN A C 1
ATOM 889 O O . ASN A 1 108 ? -16.077 -10.910 -23.901 1.00 86.94 108 ASN A O 1
ATOM 893 N N . GLU A 1 109 ? -16.637 -12.959 -23.148 1.00 89.00 109 GLU A N 1
ATOM 894 C CA . GLU A 1 109 ? -16.872 -12.572 -21.755 1.00 89.00 109 GLU A CA 1
ATOM 895 C C . GLU A 1 109 ? -15.564 -12.535 -20.957 1.00 89.00 109 GLU A C 1
ATOM 897 O O . GLU A 1 109 ? -15.354 -11.614 -20.166 1.00 89.00 109 GLU A O 1
ATOM 902 N N . LEU A 1 110 ? -14.673 -13.508 -21.182 1.00 86.94 110 LEU A N 1
ATOM 903 C CA . LEU A 1 110 ? -13.375 -13.573 -20.519 1.00 86.94 110 LEU A CA 1
ATOM 904 C C . LEU A 1 110 ? -12.286 -14.054 -21.484 1.00 86.94 110 LEU A C 1
ATOM 906 O O . LEU A 1 110 ? -12.241 -15.229 -21.854 1.00 86.94 110 LEU A O 1
ATOM 910 N N . SER A 1 111 ? -11.390 -13.145 -21.869 1.00 89.62 111 SER A N 1
ATOM 911 C CA . SER A 1 111 ? -10.271 -13.474 -22.754 1.00 89.62 111 SER A CA 1
ATOM 912 C C . SER A 1 111 ? -9.169 -14.245 -22.023 1.00 89.62 111 SER A C 1
ATOM 914 O O . SER A 1 111 ? -9.014 -14.141 -20.803 1.00 89.62 111 SER A O 1
ATOM 916 N N . ASP A 1 112 ? -8.348 -14.979 -22.776 1.00 87.75 112 ASP A N 1
ATOM 917 C CA . ASP A 1 112 ? -7.220 -15.741 -22.226 1.00 87.75 112 ASP A CA 1
ATOM 918 C C . ASP A 1 112 ? -6.233 -14.819 -21.465 1.00 87.75 112 ASP A C 1
ATOM 920 O O . ASP A 1 112 ? -5.686 -15.198 -20.423 1.00 87.75 112 ASP A O 1
ATOM 924 N N . GLU A 1 113 ? -6.047 -13.573 -21.924 1.00 86.56 113 GLU A N 1
ATOM 925 C CA . GLU A 1 113 ? -5.238 -12.560 -21.234 1.00 86.56 113 GLU A CA 1
ATOM 926 C C . GLU A 1 113 ? -5.854 -12.141 -19.897 1.00 86.56 113 GLU A C 1
ATOM 928 O O . GLU A 1 113 ? -5.132 -12.032 -18.903 1.00 86.56 113 GLU A O 1
ATOM 933 N N . GLN A 1 114 ? -7.173 -11.940 -19.852 1.00 86.50 114 GLN A N 1
ATOM 934 C CA . GLN A 1 114 ? -7.885 -11.569 -18.628 1.00 86.50 114 GLN A CA 1
ATOM 935 C C . GLN A 1 114 ? -7.850 -12.699 -17.593 1.00 86.50 114 GLN A C 1
ATOM 937 O O . GLN A 1 11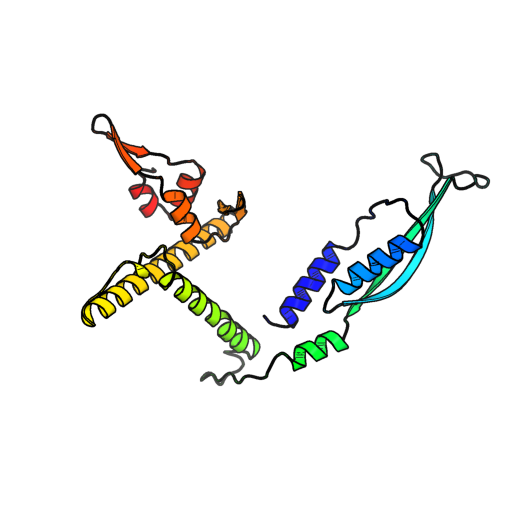4 ? -7.610 -12.436 -16.414 1.00 86.50 114 GLN A O 1
ATOM 942 N N . VAL A 1 115 ? -7.993 -13.962 -18.023 1.00 89.06 115 VAL A N 1
ATOM 943 C CA . VAL A 1 115 ? -7.816 -15.141 -17.150 1.00 89.06 115 VAL A CA 1
ATOM 944 C C . VAL A 1 115 ? -6.432 -15.117 -16.495 1.00 89.06 115 VAL A C 1
ATOM 946 O O . VAL A 1 115 ? -6.293 -15.323 -15.285 1.00 89.06 115 VAL A O 1
ATOM 949 N N . LEU A 1 116 ? -5.390 -14.856 -17.288 1.00 87.00 116 LEU A N 1
ATOM 950 C CA . LEU A 1 116 ? -4.015 -14.810 -16.801 1.00 87.00 116 LEU A CA 1
ATOM 951 C C . LEU A 1 116 ? -3.763 -13.619 -15.866 1.00 87.00 116 LEU A C 1
ATOM 953 O O . LEU A 1 116 ? -3.023 -13.760 -14.885 1.00 87.00 116 LEU A O 1
ATOM 957 N N . GLU A 1 117 ? -4.328 -12.453 -16.174 1.00 86.00 117 GLU A N 1
ATOM 958 C CA . GLU A 1 117 ? -4.205 -11.248 -15.353 1.00 86.00 117 GLU A CA 1
ATOM 959 C C . GLU A 1 117 ? -4.858 -11.440 -13.982 1.00 86.00 117 GLU A C 1
ATOM 961 O O . GLU A 1 117 ? -4.194 -11.221 -12.966 1.00 86.00 117 GLU A O 1
ATOM 966 N N . GLU A 1 118 ? -6.094 -11.943 -13.940 1.00 85.44 118 GLU A N 1
ATOM 967 C CA . GLU A 1 118 ? -6.815 -12.219 -12.692 1.00 85.44 118 GLU A CA 1
ATOM 968 C C . GLU A 1 118 ? -6.098 -13.265 -11.833 1.00 85.44 118 GLU A C 1
ATOM 970 O O . GLU A 1 118 ? -5.864 -13.059 -10.636 1.00 85.44 118 GLU A O 1
ATOM 975 N N . TYR A 1 119 ? -5.630 -14.355 -12.448 1.00 85.81 119 TYR A N 1
ATOM 976 C CA . TYR A 1 119 ? -4.834 -15.356 -11.737 1.00 85.81 119 TYR A CA 1
ATOM 977 C C . TYR A 1 119 ? -3.567 -14.745 -11.116 1.00 85.81 119 TYR A C 1
ATOM 979 O O . TYR A 1 119 ? -3.243 -14.983 -9.949 1.00 85.81 119 TYR A O 1
ATOM 987 N N . LYS A 1 120 ? -2.846 -13.898 -11.862 1.00 82.38 120 LYS A N 1
ATOM 988 C CA . LYS A 1 120 ? -1.653 -13.210 -11.345 1.00 82.38 120 LYS A CA 1
ATOM 989 C C . LYS A 1 120 ? -1.997 -12.173 -10.273 1.00 82.38 120 LYS A C 1
ATOM 991 O O . LYS A 1 120 ? -1.194 -11.970 -9.355 1.00 82.38 120 LYS A O 1
ATOM 996 N N . ALA A 1 121 ? -3.162 -11.534 -10.350 1.00 79.38 121 ALA A N 1
ATOM 997 C CA . ALA A 1 121 ? -3.637 -10.587 -9.348 1.00 79.38 121 ALA A CA 1
ATOM 998 C C . ALA A 1 121 ? -3.924 -11.266 -7.997 1.00 79.38 121 ALA A C 1
ATOM 1000 O O . ALA A 1 121 ? -3.743 -10.632 -6.949 1.00 79.38 121 ALA A O 1
ATOM 1001 N N . GLN A 1 122 ? -4.249 -12.565 -7.981 1.00 70.50 122 GLN A N 1
ATOM 1002 C CA . GLN A 1 122 ? -4.489 -13.341 -6.758 1.00 70.50 122 GLN A CA 1
ATOM 1003 C C . GLN A 1 122 ? -3.279 -13.368 -5.803 1.00 70.50 122 GLN A C 1
ATOM 1005 O O . GLN A 1 122 ? -3.458 -13.392 -4.584 1.00 70.50 122 GLN A O 1
ATOM 1010 N N . GLN A 1 123 ? -2.045 -13.232 -6.313 1.00 65.00 123 GLN A N 1
ATOM 1011 C CA . GLN A 1 123 ? -0.837 -13.109 -5.477 1.00 65.00 123 GLN A CA 1
ATOM 1012 C C . GLN A 1 123 ? -0.870 -11.901 -4.523 1.00 65.00 123 GLN A C 1
ATOM 1014 O O . GLN A 1 123 ? -0.139 -11.855 -3.529 1.00 65.00 123 GLN A O 1
ATOM 1019 N N . SER A 1 124 ? -1.694 -10.889 -4.807 1.00 64.81 124 SER A N 1
ATOM 1020 C CA . SER A 1 124 ? -1.886 -9.757 -3.896 1.00 64.81 124 SER A CA 1
ATOM 1021 C C . SER A 1 124 ? -2.486 -10.190 -2.550 1.00 64.81 124 SER A C 1
ATOM 1023 O O . SER A 1 124 ? -2.079 -9.656 -1.513 1.00 64.81 124 SER A O 1
ATOM 1025 N N . ASN A 1 125 ? -3.343 -11.217 -2.545 1.00 63.25 125 ASN A N 1
ATOM 1026 C CA . ASN A 1 125 ? -3.951 -11.777 -1.337 1.00 63.25 125 ASN A CA 1
ATOM 1027 C C . ASN A 1 125 ? -2.897 -12.455 -0.449 1.00 63.25 125 ASN A C 1
ATOM 1029 O O . ASN A 1 125 ? -2.885 -12.255 0.766 1.00 63.25 125 ASN A O 1
ATOM 1033 N N . GLU A 1 126 ? -1.941 -13.174 -1.045 1.00 65.00 126 GLU A N 1
ATOM 1034 C CA . GLU A 1 126 ? -0.843 -13.835 -0.323 1.00 65.00 126 GLU A CA 1
ATOM 1035 C C . GLU A 1 126 ? 0.064 -12.840 0.407 1.00 65.00 126 GLU A C 1
ATOM 1037 O O . GLU A 1 126 ? 0.478 -13.070 1.547 1.00 65.00 126 GLU A O 1
ATOM 1042 N N . ARG A 1 127 ? 0.321 -11.673 -0.201 1.00 65.69 127 ARG A N 1
ATOM 1043 C CA . ARG A 1 127 ? 1.057 -10.590 0.473 1.00 65.69 127 ARG A CA 1
ATOM 1044 C C . ARG A 1 127 ? 0.294 -10.053 1.683 1.00 65.69 127 ARG A C 1
ATOM 1046 O O . ARG A 1 127 ? 0.932 -9.649 2.653 1.00 65.69 127 ARG A O 1
ATOM 1053 N N . GLY A 1 128 ? -1.039 -10.087 1.651 1.00 67.06 128 GLY A N 1
ATOM 1054 C CA . GLY A 1 128 ? -1.895 -9.770 2.793 1.00 67.06 128 GLY A CA 1
ATOM 1055 C C . GLY A 1 128 ? -1.680 -10.719 3.974 1.00 67.06 128 GLY A C 1
ATOM 1056 O O . GLY A 1 128 ? -1.608 -10.267 5.108 1.00 67.06 128 GLY A O 1
ATOM 1057 N N . PHE A 1 129 ? -1.453 -12.015 3.750 1.00 67.44 129 PHE A N 1
ATOM 1058 C CA . PHE A 1 129 ? -1.179 -12.959 4.847 1.00 67.44 129 PHE A CA 1
ATOM 1059 C C . PHE A 1 129 ? 0.172 -12.729 5.534 1.00 67.44 129 PHE A C 1
ATOM 1061 O O . PHE A 1 129 ? 0.327 -13.054 6.712 1.00 67.44 129 PHE A O 1
ATOM 1068 N N . ARG A 1 130 ? 1.148 -12.118 4.846 1.00 68.81 130 ARG A N 1
ATOM 1069 C CA . ARG A 1 130 ? 2.413 -11.702 5.479 1.00 68.81 130 ARG A CA 1
ATOM 1070 C C . ARG A 1 130 ? 2.180 -10.692 6.604 1.00 68.81 130 ARG A C 1
ATOM 1072 O O . ARG A 1 130 ? 2.923 -10.702 7.576 1.00 68.81 130 ARG A O 1
ATOM 1079 N N . PHE A 1 131 ? 1.149 -9.858 6.487 1.00 66.88 131 PHE A N 1
ATOM 1080 C CA . PHE A 1 131 ? 0.763 -8.897 7.517 1.00 66.88 131 PHE A CA 1
ATOM 1081 C C . PHE A 1 131 ? 0.280 -9.581 8.801 1.00 66.88 131 PHE A C 1
ATOM 1083 O O . PHE A 1 131 ? 0.693 -9.186 9.882 1.00 66.88 131 PHE A O 1
ATOM 1090 N N . LEU A 1 132 ? -0.519 -10.649 8.691 1.00 68.06 132 LEU A N 1
ATOM 1091 C CA . LEU A 1 132 ? -0.990 -11.427 9.851 1.00 68.06 132 LEU A CA 1
ATOM 1092 C C . LEU A 1 132 ? 0.163 -12.092 10.618 1.00 68.06 132 LEU A C 1
ATOM 1094 O O . LEU A 1 132 ? 0.074 -12.334 11.818 1.00 68.06 132 LEU A O 1
ATOM 1098 N N . LYS A 1 133 ? 1.261 -12.376 9.915 1.00 66.44 133 LYS A N 1
ATOM 1099 C CA . LYS A 1 133 ? 2.488 -12.948 10.476 1.00 66.44 133 LYS A CA 1
ATOM 1100 C C . LYS A 1 133 ? 3.488 -11.879 10.936 1.00 66.44 133 LYS A C 1
ATOM 1102 O O . LYS A 1 133 ? 4.569 -12.233 11.399 1.00 66.44 133 LYS A O 1
ATOM 1107 N N . ASP A 1 134 ? 3.182 -10.592 10.765 1.00 67.44 134 ASP A N 1
ATOM 1108 C CA . ASP A 1 134 ? 4.107 -9.515 11.108 1.00 67.44 134 ASP A CA 1
ATOM 1109 C C . ASP A 1 134 ? 4.152 -9.312 12.637 1.00 67.44 134 ASP A C 1
ATOM 1111 O O . ASP A 1 134 ? 3.094 -9.173 13.259 1.00 67.44 134 ASP A O 1
ATOM 1115 N N . PRO A 1 135 ? 5.348 -9.251 13.258 1.00 59.34 135 PRO A N 1
ATOM 1116 C CA . PRO A 1 135 ? 5.502 -9.043 14.700 1.00 59.34 135 PRO A CA 1
ATOM 1117 C C . PRO A 1 135 ? 4.794 -7.794 15.242 1.00 59.34 135 PRO A C 1
ATOM 1119 O O . PRO A 1 135 ? 4.424 -7.764 16.413 1.00 59.34 135 PRO A O 1
ATOM 1122 N N . LEU A 1 136 ? 4.565 -6.776 14.401 1.00 61.75 136 LEU A N 1
ATOM 1123 C CA . LEU A 1 136 ? 3.825 -5.564 14.774 1.00 61.75 136 LEU A CA 1
ATOM 11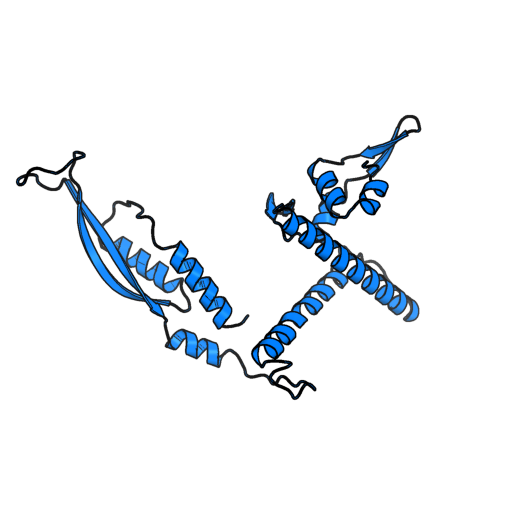24 C C . LEU A 1 136 ? 2.360 -5.831 15.159 1.00 61.75 136 LEU A C 1
ATOM 1126 O O . LEU A 1 136 ? 1.756 -4.986 15.813 1.00 61.75 136 LEU A O 1
ATOM 1130 N N . PHE A 1 137 ? 1.793 -6.986 14.788 1.00 59.66 137 PHE A N 1
ATOM 1131 C CA . PHE A 1 137 ? 0.448 -7.409 15.206 1.00 59.66 137 PHE A CA 1
ATOM 1132 C C . PHE A 1 137 ? 0.432 -8.181 16.519 1.00 59.66 137 PHE A C 1
ATOM 1134 O O . PHE A 1 137 ? -0.618 -8.687 16.907 1.00 59.66 137 PHE A O 1
ATOM 1141 N N . PHE A 1 138 ? 1.572 -8.267 17.214 1.00 59.22 138 PHE A N 1
ATOM 1142 C CA . PHE A 1 138 ? 1.695 -8.908 18.523 1.00 59.22 138 PHE A CA 1
ATOM 1143 C C . PHE A 1 138 ? 1.280 -10.389 18.533 1.00 59.22 138 PHE A C 1
ATOM 1145 O O . PHE A 1 138 ? 1.177 -10.993 19.599 1.00 59.22 138 PHE A O 1
ATOM 1152 N N . THR A 1 139 ? 1.101 -11.016 17.368 1.00 56.84 139 THR A N 1
ATOM 1153 C CA . THR A 1 139 ? 0.634 -12.405 17.233 1.00 56.84 139 THR A CA 1
ATOM 1154 C C . THR A 1 139 ? 1.622 -13.403 17.824 1.00 56.84 139 THR A C 1
ATOM 1156 O O . THR A 1 139 ? 1.213 -14.405 18.396 1.00 56.84 139 THR A O 1
ATOM 1159 N N . SER A 1 140 ? 2.917 -13.079 17.790 1.00 56.59 140 SER A N 1
ATOM 1160 C CA . SER A 1 140 ? 3.978 -13.830 18.468 1.00 56.59 140 SER A CA 1
ATOM 1161 C C . SER A 1 140 ? 3.987 -13.665 19.994 1.00 56.59 140 SER A C 1
ATOM 1163 O O . SER A 1 140 ? 4.633 -14.451 20.679 1.00 56.59 140 SER A O 1
ATOM 1165 N N . SER A 1 141 ? 3.293 -12.659 20.535 1.00 58.47 141 SER A N 1
ATOM 1166 C CA . SER A 1 141 ? 3.221 -12.375 21.978 1.00 58.47 141 SER A CA 1
ATOM 1167 C C . SER A 1 141 ? 1.891 -12.774 22.625 1.00 58.47 141 SER A C 1
ATOM 1169 O O . SER A 1 141 ? 1.794 -12.829 23.851 1.00 58.47 141 SER A O 1
ATOM 1171 N N . VAL A 1 142 ? 0.869 -13.088 21.823 1.00 65.94 142 VAL A N 1
ATOM 1172 C CA . VAL A 1 142 ? -0.428 -13.555 22.321 1.00 65.94 142 VAL A CA 1
ATOM 1173 C C . VAL A 1 142 ? -0.400 -15.078 22.441 1.00 65.94 142 VAL A C 1
ATOM 1175 O O . VAL A 1 142 ? -0.711 -15.809 21.504 1.00 65.94 142 VAL A O 1
ATOM 1178 N N . PHE A 1 143 ? -0.031 -15.566 23.625 1.00 71.19 143 PHE A N 1
ATOM 1179 C CA . PHE A 1 143 ? -0.100 -16.990 23.947 1.00 71.19 143 PHE A CA 1
ATOM 1180 C C . PHE A 1 143 ? -1.538 -17.393 24.274 1.00 71.19 143 PHE A C 1
ATOM 1182 O O . PHE A 1 143 ? -2.067 -17.089 25.347 1.00 71.19 143 PHE A O 1
ATOM 1189 N N . VAL A 1 144 ? -2.174 -18.103 23.346 1.00 77.69 144 VAL A N 1
ATOM 1190 C CA . VAL A 1 144 ? -3.513 -18.666 23.528 1.00 77.69 144 VAL A CA 1
ATOM 1191 C C . VAL A 1 144 ? -3.440 -20.130 23.940 1.00 77.69 144 VAL A C 1
ATOM 1193 O O . VAL A 1 144 ? -2.701 -20.912 23.358 1.00 77.69 144 VAL A O 1
ATOM 1196 N N . LYS A 1 145 ? -4.204 -20.489 24.979 1.00 82.12 145 LYS A N 1
ATOM 1197 C CA . LYS A 1 145 ? -4.162 -21.820 25.608 1.00 82.12 145 LYS A CA 1
ATOM 1198 C C . LYS A 1 145 ? -5.185 -22.812 25.053 1.00 82.12 145 LYS A C 1
ATOM 1200 O O . LYS A 1 145 ? -5.027 -24.002 25.289 1.00 82.12 145 LYS A O 1
ATOM 1205 N N . THR A 1 146 ? -6.237 -22.339 24.382 1.00 89.94 146 THR A N 1
ATOM 1206 C CA . THR A 1 146 ? -7.335 -23.191 23.900 1.00 89.94 146 THR A CA 1
ATOM 1207 C C . THR A 1 146 ? -7.657 -22.904 22.430 1.00 89.94 146 THR A C 1
ATOM 1209 O O . THR A 1 146 ? -7.454 -21.763 21.993 1.00 89.94 146 THR A O 1
ATOM 1212 N N . PRO A 1 147 ? -8.152 -23.899 21.669 1.00 88.50 147 PRO A N 1
ATOM 1213 C CA . PRO A 1 147 ? -8.482 -23.740 20.251 1.00 88.50 147 PRO A CA 1
ATOM 1214 C C . PRO A 1 147 ? -9.497 -22.624 19.974 1.00 88.50 147 PRO A C 1
ATOM 1216 O O . PRO A 1 147 ? -9.306 -21.838 19.052 1.00 88.50 147 PRO A O 1
ATOM 1219 N N . GLU A 1 148 ? -10.510 -22.460 20.824 1.00 91.19 148 GLU A N 1
ATOM 1220 C CA . GLU A 1 148 ? -11.579 -21.466 20.634 1.00 91.19 148 GLU A CA 1
ATOM 1221 C C . GLU A 1 148 ? -11.022 -20.037 20.668 1.00 91.19 148 GLU A C 1
ATOM 1223 O O . GLU A 1 148 ? -11.450 -19.151 19.927 1.00 91.19 148 GLU A O 1
ATOM 1228 N N . ARG A 1 149 ? -10.015 -19.794 21.517 1.00 86.06 149 ARG A N 1
ATOM 1229 C CA . ARG A 1 149 ? -9.350 -18.489 21.573 1.00 86.06 149 ARG A CA 1
ATOM 1230 C C . ARG A 1 149 ? -8.458 -18.254 20.352 1.00 86.06 149 ARG A C 1
ATOM 1232 O O . ARG A 1 149 ? -8.323 -17.106 19.931 1.00 86.06 149 ARG A O 1
ATOM 1239 N N . VAL A 1 150 ? -7.862 -19.309 19.788 1.00 85.56 150 VAL A N 1
ATOM 1240 C CA . VAL A 1 150 ? -7.100 -19.227 18.530 1.00 85.56 150 VAL A CA 1
ATOM 1241 C C . VAL A 1 150 ? -8.031 -18.829 17.386 1.00 85.56 150 VAL A C 1
ATOM 1243 O O . VAL A 1 150 ? -7.708 -17.903 16.643 1.00 85.56 150 VAL A O 1
ATOM 1246 N N . GLU A 1 151 ? -9.202 -19.459 17.283 1.00 87.88 151 GLU A N 1
ATOM 1247 C CA . GLU A 1 151 ? -10.218 -19.134 16.275 1.00 87.88 151 GLU A CA 1
ATOM 1248 C C . GLU A 1 151 ? -10.706 -17.686 16.397 1.00 87.88 151 GLU A C 1
ATOM 1250 O O . GLU A 1 151 ? -10.714 -16.945 15.410 1.00 87.88 151 GLU A O 1
ATOM 1255 N N . ALA A 1 152 ? -11.035 -17.244 17.615 1.00 89.75 152 ALA A N 1
ATOM 1256 C CA . ALA A 1 152 ? -11.474 -15.873 17.862 1.00 89.75 152 ALA A CA 1
ATOM 1257 C C . ALA A 1 152 ? -10.410 -14.842 17.445 1.00 89.75 152 ALA A C 1
ATOM 1259 O O . ALA A 1 152 ? -10.719 -13.853 16.778 1.00 89.75 152 ALA A O 1
ATOM 1260 N N . ILE A 1 153 ? -9.139 -15.080 17.787 1.00 85.38 153 ILE A N 1
ATOM 1261 C CA . ILE A 1 153 ? -8.039 -14.201 17.376 1.00 85.38 153 ILE A CA 1
ATOM 1262 C C . ILE A 1 153 ? -7.849 -14.236 15.860 1.00 85.38 153 ILE A C 1
ATOM 1264 O O . ILE A 1 153 ? -7.709 -13.175 15.258 1.00 85.38 153 ILE A O 1
ATOM 1268 N N . ALA A 1 154 ? -7.897 -15.407 15.220 1.00 83.69 154 ALA A N 1
ATOM 1269 C CA . ALA A 1 154 ? -7.811 -15.518 13.764 1.00 83.69 154 ALA A CA 1
ATOM 1270 C C . ALA A 1 154 ? -8.890 -14.679 13.062 1.00 83.69 154 ALA A C 1
ATOM 1272 O O . ALA A 1 154 ? -8.578 -13.933 12.129 1.00 83.69 154 ALA A O 1
ATOM 1273 N N . MET A 1 155 ? -10.126 -14.719 13.563 1.00 88.69 155 MET A N 1
ATOM 1274 C CA . MET A 1 155 ? -11.227 -13.902 13.055 1.00 88.69 155 MET A CA 1
ATOM 1275 C C . MET A 1 155 ? -10.958 -12.400 13.231 1.00 88.69 155 MET A C 1
ATOM 1277 O O . MET A 1 155 ? -11.075 -11.638 12.269 1.00 88.69 155 MET A O 1
ATOM 1281 N N . ILE A 1 156 ? -10.551 -11.969 14.430 1.00 87.31 156 ILE A N 1
ATOM 1282 C CA . ILE A 1 156 ? -10.234 -10.560 14.714 1.00 87.31 156 ILE A CA 1
ATOM 1283 C C . ILE A 1 156 ? -9.097 -10.071 13.813 1.00 87.31 156 ILE A C 1
ATOM 1285 O O . ILE A 1 156 ? -9.194 -8.999 13.217 1.00 87.31 156 ILE A O 1
ATOM 1289 N N . MET A 1 157 ? -8.030 -10.856 13.661 1.00 82.94 157 MET A N 1
ATOM 1290 C CA . MET A 1 157 ? -6.908 -10.490 12.801 1.00 82.94 157 MET A CA 1
ATOM 1291 C C . MET A 1 157 ? -7.322 -10.399 11.326 1.00 82.94 157 MET A C 1
ATOM 1293 O O . MET A 1 157 ? -6.889 -9.479 10.630 1.00 82.94 157 MET A O 1
ATOM 1297 N N . GLY A 1 158 ? -8.191 -11.300 10.855 1.00 85.06 158 GLY A N 1
ATOM 1298 C CA . GLY A 1 158 ? -8.774 -11.233 9.514 1.00 85.06 158 GLY A CA 1
ATOM 1299 C C . GLY A 1 158 ? -9.576 -9.948 9.288 1.00 85.06 158 GLY A C 1
ATOM 1300 O O . GLY A 1 158 ? -9.390 -9.271 8.275 1.00 85.06 158 GLY A O 1
ATOM 1301 N N . LEU A 1 159 ? -10.397 -9.549 10.265 1.00 89.12 159 LEU A N 1
ATOM 1302 C CA . LEU A 1 159 ? -11.130 -8.278 10.232 1.00 89.12 159 LEU A CA 1
ATOM 1303 C C . LEU A 1 159 ? -10.183 -7.071 10.228 1.00 89.12 159 LEU A C 1
ATOM 1305 O O . LEU A 1 159 ? -10.365 -6.145 9.436 1.00 89.12 159 LEU A O 1
ATOM 1309 N N . CYS A 1 160 ? -9.134 -7.090 11.051 1.00 85.19 160 CYS A N 1
ATOM 1310 C CA . CYS A 1 160 ? -8.110 -6.046 11.052 1.00 85.19 160 CYS A CA 1
ATOM 1311 C C . CYS A 1 160 ? -7.417 -5.927 9.687 1.00 85.19 160 CYS A C 1
ATOM 1313 O O . CYS A 1 160 ? -7.234 -4.815 9.191 1.00 85.19 160 CYS A O 1
ATOM 1315 N N . LEU A 1 161 ? -7.073 -7.052 9.050 1.00 84.62 161 LEU A N 1
ATOM 1316 C CA . LEU A 1 161 ? -6.486 -7.068 7.708 1.00 84.62 161 LEU A CA 1
ATOM 1317 C C . LEU A 1 161 ? -7.451 -6.491 6.660 1.00 84.62 161 LEU A C 1
ATOM 1319 O O . LEU A 1 161 ? -7.026 -5.733 5.787 1.00 84.62 161 LEU A O 1
ATOM 1323 N N . LEU A 1 162 ? -8.747 -6.799 6.753 1.00 88.00 162 LEU A N 1
ATOM 1324 C CA . LEU A 1 162 ? -9.764 -6.212 5.880 1.00 88.00 162 LEU A CA 1
ATOM 1325 C C . LEU A 1 162 ? -9.809 -4.685 6.031 1.00 88.00 162 LEU A C 1
ATOM 1327 O O . LEU A 1 162 ? -9.681 -3.967 5.038 1.00 88.00 162 LEU A O 1
ATOM 1331 N N . VAL A 1 163 ? -9.931 -4.185 7.264 1.00 88.44 163 VAL A N 1
ATOM 1332 C CA . VAL A 1 163 ? -9.948 -2.739 7.552 1.00 88.44 163 VAL A CA 1
ATOM 1333 C C . VAL A 1 163 ? -8.672 -2.072 7.043 1.00 88.44 163 VAL A C 1
ATOM 1335 O O . VAL A 1 163 ? -8.728 -1.019 6.408 1.00 88.44 163 VAL A O 1
ATOM 1338 N N . TYR A 1 164 ? -7.523 -2.711 7.251 1.00 86.44 164 TYR A N 1
ATOM 1339 C CA . TYR A 1 164 ? -6.232 -2.225 6.785 1.00 86.44 164 TYR A CA 1
ATOM 1340 C C . TYR A 1 164 ? -6.166 -2.105 5.255 1.00 86.44 164 TYR A C 1
ATOM 1342 O O . TYR A 1 164 ? -5.740 -1.073 4.728 1.00 86.44 164 TYR A O 1
ATOM 1350 N N . ASN A 1 165 ? -6.619 -3.131 4.528 1.00 87.06 165 ASN A N 1
ATOM 1351 C CA . ASN A 1 165 ? -6.651 -3.123 3.065 1.00 87.06 165 ASN A CA 1
ATOM 1352 C C . ASN A 1 165 ? -7.605 -2.053 2.524 1.00 87.06 165 ASN A C 1
ATOM 1354 O O . ASN A 1 165 ? -7.259 -1.345 1.576 1.00 87.06 165 ASN A O 1
ATOM 1358 N N . LEU A 1 166 ? -8.773 -1.886 3.150 1.00 91.25 166 LEU A N 1
ATOM 1359 C CA . LEU A 1 166 ? -9.732 -0.846 2.783 1.00 91.25 166 LEU A CA 1
ATOM 1360 C C . LEU A 1 166 ? -9.168 0.558 3.020 1.00 91.25 166 LEU A C 1
AT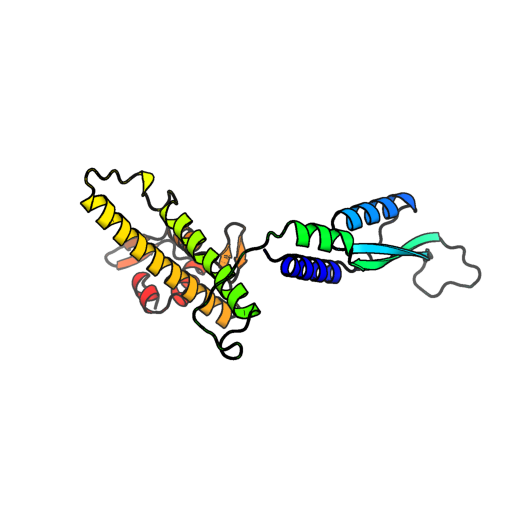OM 1362 O O . LEU A 1 166 ? -9.272 1.407 2.133 1.00 91.25 166 LEU A O 1
ATOM 1366 N N . ALA A 1 167 ? -8.522 0.793 4.164 1.00 90.88 167 ALA A N 1
ATOM 1367 C CA . ALA A 1 167 ? -7.878 2.066 4.475 1.00 90.88 167 ALA A CA 1
ATOM 1368 C C . ALA A 1 167 ? -6.742 2.382 3.490 1.00 90.88 167 ALA A C 1
ATOM 1370 O O . ALA A 1 167 ? -6.685 3.484 2.944 1.00 90.88 167 ALA A O 1
ATOM 1371 N N . GLN A 1 168 ? -5.888 1.398 3.185 1.00 92.19 168 GLN A N 1
ATOM 1372 C CA . GLN A 1 168 ? -4.817 1.553 2.201 1.00 92.19 168 GLN A CA 1
ATOM 1373 C C . GLN A 1 168 ? -5.369 1.870 0.809 1.00 92.19 168 GLN A C 1
ATOM 1375 O O . GLN A 1 168 ? -4.868 2.774 0.140 1.00 92.19 168 GLN A O 1
ATOM 1380 N N . ARG A 1 169 ? -6.392 1.129 0.364 1.00 92.56 169 ARG A N 1
ATOM 1381 C CA . ARG A 1 169 ? -7.037 1.350 -0.935 1.00 92.56 169 ARG A CA 1
ATOM 1382 C C . ARG A 1 169 ? -7.614 2.757 -1.012 1.00 92.56 169 ARG A C 1
ATOM 1384 O O . ARG A 1 169 ? -7.331 3.460 -1.975 1.00 92.56 169 ARG A O 1
ATOM 1391 N N . LYS A 1 170 ? -8.355 3.174 0.017 1.00 93.62 170 LYS A N 1
ATOM 1392 C CA . LYS A 1 170 ? -8.948 4.510 0.099 1.00 93.62 170 LYS A CA 1
ATOM 1393 C C . LYS A 1 170 ? -7.884 5.602 0.021 1.00 93.62 170 LYS A C 1
ATOM 1395 O O . LYS A 1 170 ? -7.979 6.474 -0.831 1.00 93.62 170 LYS A O 1
ATOM 1400 N N . LEU A 1 171 ? -6.846 5.520 0.855 1.00 94.50 171 LEU A N 1
ATOM 1401 C CA . LEU A 1 171 ? -5.777 6.517 0.880 1.00 94.50 171 LEU A CA 1
ATOM 1402 C C . LEU A 1 171 ? -5.077 6.635 -0.481 1.00 94.50 171 LEU A C 1
ATOM 1404 O O . LEU A 1 171 ? -4.862 7.738 -0.963 1.00 94.50 171 LEU A O 1
ATOM 1408 N N . ARG A 1 172 ? -4.757 5.506 -1.125 1.00 94.94 172 ARG A N 1
ATOM 1409 C CA . ARG A 1 172 ? -4.125 5.502 -2.455 1.00 94.94 172 ARG A CA 1
ATOM 1410 C C . ARG A 1 172 ? -5.026 6.082 -3.539 1.00 94.94 172 ARG A C 1
ATOM 1412 O O . ARG A 1 172 ? -4.531 6.783 -4.410 1.00 94.94 172 ARG A O 1
ATOM 1419 N N . GLN A 1 173 ? -6.323 5.777 -3.498 1.00 94.69 173 GLN A N 1
ATOM 1420 C CA . GLN A 1 173 ? -7.291 6.330 -4.445 1.00 94.69 173 GLN A CA 1
ATOM 1421 C C . GLN A 1 173 ? -7.392 7.846 -4.305 1.00 94.69 173 GLN A C 1
ATOM 1423 O O . GLN A 1 173 ? -7.352 8.543 -5.310 1.00 94.69 173 GLN A O 1
ATOM 1428 N N . GLU A 1 174 ? -7.485 8.356 -3.079 1.00 94.75 174 GLU A N 1
ATOM 1429 C CA . GLU A 1 174 ? -7.549 9.799 -2.851 1.00 94.75 174 GLU A CA 1
ATOM 1430 C C . GLU A 1 174 ? -6.241 10.491 -3.250 1.00 94.75 174 GLU A C 1
ATOM 1432 O O . GLU A 1 174 ? -6.276 11.446 -4.015 1.00 94.75 174 GLU A O 1
ATOM 1437 N N . LEU A 1 175 ? -5.079 9.961 -2.856 1.00 94.62 175 LEU A N 1
ATOM 1438 C CA . LEU A 1 175 ? -3.788 10.508 -3.289 1.00 94.62 175 LEU A CA 1
ATOM 1439 C C . LEU A 1 175 ? -3.651 10.543 -4.819 1.00 94.62 175 LEU A C 1
ATOM 1441 O O . LEU A 1 175 ? -3.206 11.542 -5.368 1.00 94.62 175 LEU A O 1
ATOM 1445 N N . ALA A 1 176 ? -4.088 9.492 -5.520 1.00 94.25 176 ALA A N 1
ATOM 1446 C CA . ALA A 1 176 ? -4.064 9.461 -6.980 1.00 94.25 176 ALA A CA 1
ATOM 1447 C C . ALA A 1 176 ? -5.025 10.477 -7.622 1.00 94.25 176 ALA A C 1
ATOM 1449 O O . ALA A 1 176 ? -4.675 11.080 -8.631 1.00 94.25 176 ALA A O 1
ATOM 1450 N N . LYS A 1 177 ? -6.218 10.689 -7.049 1.00 94.00 177 LYS A N 1
ATOM 1451 C CA . LYS A 1 177 ? -7.190 11.677 -7.556 1.00 94.00 177 LYS A CA 1
ATOM 1452 C C . LYS A 1 177 ? -6.664 13.109 -7.493 1.00 94.00 177 LYS A C 1
ATOM 1454 O O . LYS A 1 177 ? -6.990 13.903 -8.366 1.00 94.00 177 LYS A O 1
ATOM 1459 N N . PHE A 1 178 ? -5.896 13.432 -6.456 1.00 91.94 178 PHE A N 1
ATOM 1460 C CA . PHE A 1 178 ? -5.340 14.769 -6.240 1.00 91.94 178 PHE A CA 1
ATOM 1461 C C . PHE A 1 178 ? -3.898 14.919 -6.754 1.00 91.94 178 PHE A C 1
ATOM 1463 O O . PHE A 1 178 ? -3.280 15.939 -6.472 1.00 91.94 178 PHE A O 1
ATOM 1470 N N . ASP A 1 179 ? -3.374 13.918 -7.475 1.00 92.00 179 ASP A N 1
ATOM 1471 C CA . ASP A 1 179 ? -1.971 13.819 -7.915 1.00 92.00 179 ASP A CA 1
ATOM 1472 C C . ASP A 1 179 ? -0.961 14.163 -6.807 1.00 92.00 179 ASP A C 1
ATOM 1474 O O . ASP A 1 179 ? -0.005 14.917 -6.975 1.00 92.00 179 ASP A O 1
ATOM 1478 N N . ASP A 1 180 ? -1.218 13.620 -5.619 1.00 92.50 180 ASP A N 1
ATOM 1479 C CA . ASP A 1 180 ? -0.471 13.931 -4.412 1.00 92.50 180 ASP A CA 1
ATOM 1480 C C . ASP A 1 180 ? 0.211 12.682 -3.838 1.00 92.50 180 ASP A C 1
ATOM 1482 O O . ASP A 1 180 ? -0.073 11.533 -4.194 1.00 92.50 180 ASP A O 1
ATOM 1486 N N . GLY A 1 181 ? 1.135 12.886 -2.906 1.00 92.06 181 GLY A N 1
ATOM 1487 C CA . GLY A 1 181 ? 1.836 11.819 -2.222 1.00 92.06 181 GLY A CA 1
ATOM 1488 C C . GLY A 1 181 ? 2.228 12.163 -0.794 1.00 92.06 181 GLY A C 1
ATOM 1489 O O . GLY A 1 181 ? 2.182 13.305 -0.332 1.00 92.06 181 GLY A O 1
ATOM 1490 N N . ILE A 1 182 ? 2.647 11.117 -0.091 1.00 91.94 182 ILE A N 1
ATOM 1491 C CA . ILE A 1 182 ? 3.214 11.209 1.254 1.00 91.94 182 ILE A CA 1
ATOM 1492 C C . ILE A 1 182 ? 4.635 10.664 1.243 1.00 91.94 182 ILE A C 1
ATOM 1494 O O . ILE A 1 182 ? 4.996 9.869 0.369 1.00 91.94 182 ILE A O 1
ATOM 1498 N N . ARG A 1 183 ? 5.463 11.077 2.201 1.00 90.06 183 ARG A N 1
ATOM 1499 C CA . ARG A 1 183 ? 6.837 10.584 2.294 1.00 90.06 183 ARG A CA 1
ATOM 1500 C C . ARG A 1 183 ? 6.827 9.114 2.680 1.00 90.06 183 ARG A C 1
ATOM 1502 O O . ARG A 1 183 ? 6.092 8.704 3.571 1.00 90.06 183 ARG A O 1
ATOM 1509 N N . ASN A 1 184 ? 7.655 8.313 2.021 1.00 88.12 184 ASN A N 1
ATOM 1510 C CA . ASN A 1 184 ? 7.921 6.929 2.397 1.00 88.12 184 ASN A CA 1
ATOM 1511 C C . ASN A 1 184 ? 9.037 6.839 3.463 1.00 88.12 184 ASN A C 1
ATOM 1513 O O . ASN A 1 184 ? 9.577 7.853 3.902 1.00 88.12 184 ASN A O 1
ATOM 1517 N N . GLN A 1 185 ? 9.426 5.616 3.846 1.00 82.00 185 GLN A N 1
ATOM 1518 C CA . GLN A 1 185 ? 10.510 5.355 4.813 1.00 82.00 185 GLN A CA 1
ATOM 1519 C C . GLN A 1 185 ? 11.854 5.999 4.430 1.00 82.00 185 GLN A C 1
ATOM 1521 O O . GLN A 1 185 ? 12.633 6.373 5.300 1.00 82.00 185 GLN A O 1
ATOM 1526 N N . VAL A 1 186 ? 12.107 6.170 3.129 1.00 86.12 186 VAL A N 1
ATOM 1527 C CA . VAL A 1 186 ? 13.321 6.788 2.565 1.00 86.12 186 VAL A CA 1
ATOM 1528 C C . VAL A 1 186 ? 13.081 8.274 2.237 1.00 86.12 186 VAL A C 1
ATOM 1530 O O . VAL A 1 186 ? 13.818 8.882 1.471 1.00 86.12 186 VAL A O 1
ATOM 1533 N N . LYS A 1 187 ? 12.023 8.876 2.799 1.00 84.31 187 LYS A N 1
ATOM 1534 C CA . LYS A 1 187 ? 11.614 10.281 2.622 1.00 84.31 187 LYS A CA 1
ATOM 1535 C C . LYS A 1 187 ? 11.253 10.695 1.186 1.00 84.31 187 LYS A C 1
ATOM 1537 O O . LYS A 1 187 ? 11.044 11.879 0.939 1.00 84.31 187 LYS A O 1
ATOM 1542 N N . LYS A 1 188 ? 11.121 9.753 0.247 1.00 89.19 188 LYS A N 1
ATOM 1543 C CA . LYS A 1 188 ? 10.641 10.030 -1.117 1.00 89.19 188 LYS A CA 1
ATOM 1544 C C . LYS A 1 188 ? 9.119 10.113 -1.136 1.00 89.19 188 LYS A C 1
ATOM 1546 O O . LYS A 1 188 ? 8.454 9.324 -0.467 1.00 89.19 188 LYS A O 1
ATOM 1551 N N . ILE A 1 189 ? 8.576 11.035 -1.924 1.00 91.62 189 ILE A N 1
ATOM 1552 C CA . ILE A 1 189 ? 7.129 11.186 -2.099 1.00 91.62 189 ILE A CA 1
ATOM 1553 C C . ILE A 1 189 ? 6.586 9.986 -2.884 1.00 91.62 189 ILE A C 1
ATOM 1555 O O . ILE A 1 189 ? 7.173 9.557 -3.877 1.00 91.62 189 ILE A O 1
ATOM 1559 N N . THR A 1 190 ? 5.475 9.417 -2.418 1.00 91.56 190 THR A N 1
ATOM 1560 C CA . THR A 1 190 ? 4.767 8.338 -3.107 1.00 91.56 190 THR A CA 1
ATOM 1561 C C . THR A 1 190 ? 3.255 8.471 -2.957 1.00 91.56 190 THR A C 1
ATOM 1563 O O . THR A 1 190 ? 2.743 8.744 -1.872 1.00 91.56 190 THR A O 1
ATOM 1566 N N . ASN A 1 191 ? 2.535 8.199 -4.044 1.00 91.56 191 ASN A N 1
ATOM 1567 C CA . ASN A 1 191 ? 1.076 8.062 -4.074 1.00 91.56 191 ASN A CA 1
ATOM 1568 C C . ASN A 1 191 ? 0.601 6.630 -3.746 1.00 91.56 191 ASN A C 1
ATOM 1570 O O . ASN A 1 191 ? -0.596 6.354 -3.686 1.00 91.56 191 ASN A O 1
ATOM 1574 N N . LYS A 1 192 ? 1.531 5.693 -3.503 1.00 91.31 192 LYS A N 1
ATOM 1575 C CA . LYS A 1 192 ? 1.242 4.286 -3.176 1.00 91.31 192 LYS A CA 1
ATOM 1576 C C . LYS A 1 192 ? 1.739 3.884 -1.777 1.00 91.31 192 LYS A C 1
ATOM 1578 O O . LYS A 1 192 ? 2.362 2.825 -1.641 1.00 91.31 192 LYS A O 1
ATOM 1583 N N . PRO A 1 193 ? 1.455 4.653 -0.706 1.00 91.44 193 PRO A N 1
ATOM 1584 C CA . PRO A 1 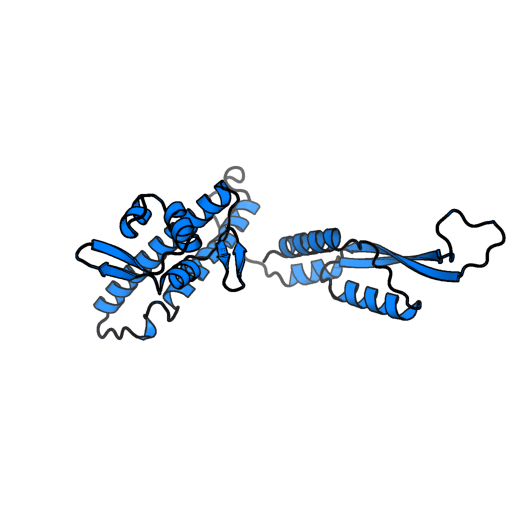193 ? 1.914 4.294 0.632 1.00 91.44 193 PRO A CA 1
ATOM 1585 C C . PRO A 1 193 ? 1.297 2.979 1.118 1.00 91.44 193 PRO A C 1
ATOM 1587 O O . PRO A 1 193 ? 0.247 2.542 0.636 1.00 91.44 193 PRO A O 1
ATOM 1590 N N . THR A 1 194 ? 1.957 2.323 2.072 1.00 88.19 194 THR A N 1
ATOM 1591 C CA . THR A 1 194 ? 1.367 1.193 2.804 1.00 88.19 194 THR A CA 1
ATOM 1592 C C . THR A 1 194 ? 0.736 1.694 4.092 1.00 88.19 194 THR A C 1
ATOM 1594 O O . THR A 1 194 ? 1.277 2.593 4.738 1.00 88.19 194 THR A O 1
ATOM 1597 N N . MET A 1 195 ? -0.377 1.098 4.513 1.00 88.25 195 MET A N 1
ATOM 1598 C CA . MET A 1 195 ? -1.055 1.557 5.731 1.00 88.25 195 MET A CA 1
ATOM 1599 C C . MET A 1 195 ? -0.229 1.271 7.007 1.00 88.25 195 MET A C 1
ATOM 1601 O O . MET A 1 195 ? -0.408 1.900 8.040 1.00 88.25 195 MET A O 1
ATOM 1605 N N . ARG A 1 196 ? 0.771 0.388 6.918 1.00 84.31 196 ARG A N 1
ATOM 1606 C CA . ARG A 1 196 ? 1.723 0.041 7.987 1.00 84.31 196 ARG A CA 1
ATOM 1607 C C . ARG A 1 196 ? 2.656 1.209 8.205 1.00 84.31 196 ARG A C 1
ATOM 1609 O O . ARG A 1 196 ? 2.868 1.604 9.343 1.00 84.31 196 ARG A O 1
ATOM 1616 N N . TRP A 1 197 ? 3.197 1.747 7.114 1.00 88.06 197 TRP A N 1
ATOM 1617 C CA . TRP A 1 197 ? 4.020 2.941 7.182 1.00 88.06 197 TRP A CA 1
ATOM 1618 C C . TRP A 1 197 ? 3.225 4.114 7.749 1.00 88.06 197 TRP A C 1
ATOM 1620 O O . TRP A 1 197 ? 3.694 4.787 8.659 1.00 88.06 197 TRP A O 1
ATOM 1630 N N . VAL A 1 198 ? 1.981 4.287 7.296 1.00 90.75 198 VAL A N 1
ATOM 1631 C CA . VAL A 1 198 ? 1.097 5.314 7.850 1.00 90.75 198 VAL A CA 1
ATOM 1632 C C . VAL A 1 198 ? 0.900 5.116 9.354 1.00 90.75 198 VAL A C 1
ATOM 1634 O O . VAL A 1 198 ? 1.122 6.051 10.107 1.00 90.75 198 VAL A O 1
ATOM 1637 N N . PHE A 1 199 ? 0.585 3.914 9.841 1.00 88.38 199 PHE A N 1
ATOM 1638 C CA . PHE A 1 199 ? 0.455 3.698 11.287 1.00 88.38 199 PHE A CA 1
ATOM 1639 C C . PHE A 1 199 ? 1.746 3.972 12.063 1.00 88.38 199 PHE A C 1
ATOM 1641 O O . PHE A 1 199 ? 1.680 4.546 13.147 1.00 88.38 199 PHE A O 1
ATOM 1648 N N . GLN A 1 200 ? 2.916 3.649 11.504 1.00 87.25 200 GLN A N 1
ATOM 1649 C CA . GLN A 1 200 ? 4.204 4.009 12.107 1.00 87.25 200 GLN A CA 1
ATOM 1650 C C . GLN A 1 200 ? 4.375 5.528 12.228 1.00 87.25 200 GLN A C 1
ATOM 1652 O O . GLN A 1 200 ? 4.805 6.009 13.274 1.00 87.25 200 GLN A O 1
ATOM 1657 N N . MET A 1 201 ? 3.959 6.301 11.217 1.00 89.31 201 MET A N 1
ATOM 1658 C CA . MET A 1 201 ? 3.970 7.767 11.295 1.00 89.31 201 MET A CA 1
AT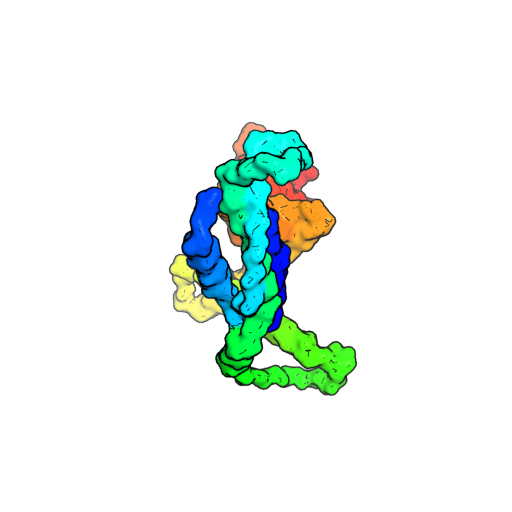OM 1659 C C . MET A 1 201 ? 3.097 8.300 12.439 1.00 89.31 201 MET A C 1
ATOM 1661 O O . MET A 1 201 ? 3.385 9.377 12.950 1.00 89.31 201 MET A O 1
ATOM 1665 N N . PHE A 1 202 ? 2.066 7.562 12.857 1.00 90.50 202 PHE A N 1
ATOM 1666 C CA . PHE A 1 202 ? 1.114 7.970 13.894 1.00 90.50 202 PHE A CA 1
ATOM 1667 C C . PHE A 1 202 ? 1.418 7.414 15.296 1.00 90.50 202 PHE A C 1
ATOM 1669 O O . PHE A 1 202 ? 0.725 7.787 16.238 1.00 90.50 202 PHE A O 1
ATOM 1676 N N . GLN A 1 203 ? 2.457 6.587 15.482 1.00 87.19 203 GLN A N 1
ATOM 1677 C CA . GLN A 1 203 ? 2.784 5.984 16.791 1.00 87.19 203 GLN A CA 1
ATOM 1678 C C . GLN A 1 203 ? 3.046 7.007 17.910 1.00 87.19 203 GLN A C 1
ATOM 1680 O O . GLN A 1 203 ? 2.846 6.695 19.078 1.00 87.19 203 GLN A O 1
ATOM 1685 N N . ALA A 1 204 ? 3.475 8.220 17.559 1.00 86.38 204 ALA A N 1
ATOM 1686 C CA . ALA A 1 204 ? 3.787 9.287 18.508 1.00 86.38 204 ALA A CA 1
ATOM 1687 C C . ALA A 1 204 ? 2.706 10.383 18.569 1.00 86.38 204 ALA A C 1
ATOM 1689 O O . ALA A 1 204 ? 3.002 11.505 18.982 1.00 86.38 204 ALA A O 1
ATOM 1690 N N . VAL A 1 205 ? 1.492 10.103 18.084 1.00 91.25 205 VAL A N 1
ATOM 1691 C CA . VAL A 1 205 ? 0.340 11.011 18.169 1.00 91.25 205 VAL A CA 1
ATOM 1692 C C . VAL A 1 205 ? -0.470 10.651 19.410 1.00 91.25 205 VAL A C 1
ATOM 1694 O O . VAL A 1 205 ? -0.929 9.519 19.550 1.00 91.25 205 VAL A O 1
ATOM 1697 N N . HIS A 1 206 ? -0.665 11.620 20.302 1.00 90.19 206 HIS A N 1
ATOM 1698 C CA . HIS A 1 206 ? -1.329 11.400 21.589 1.00 90.19 206 HIS A CA 1
ATOM 1699 C C . HIS A 1 206 ? -2.445 12.415 21.810 1.00 90.19 206 HIS A C 1
ATOM 1701 O O . HIS A 1 206 ? -2.291 13.588 21.481 1.00 90.19 206 HIS A O 1
ATOM 1707 N N . LEU A 1 207 ? -3.552 11.975 22.407 1.00 91.81 207 LEU A N 1
ATOM 1708 C CA . LEU A 1 207 ? -4.576 12.871 22.935 1.00 91.81 207 LEU A CA 1
ATOM 1709 C C . LEU A 1 207 ? -4.142 13.332 24.330 1.00 91.81 207 LEU A C 1
ATOM 1711 O O . LEU A 1 207 ? -3.964 12.505 25.222 1.00 91.81 207 LEU A O 1
ATOM 1715 N N . VAL A 1 208 ? -3.986 14.638 24.520 1.00 92.38 208 VAL A N 1
ATOM 1716 C CA . VAL A 1 208 ? -3.576 15.248 25.791 1.00 92.38 208 VAL A CA 1
ATOM 1717 C C . VAL A 1 208 ? -4.681 16.180 26.276 1.00 92.38 208 VAL A C 1
ATOM 1719 O O . VAL A 1 208 ? -5.390 16.790 25.477 1.00 92.38 208 VAL A O 1
ATOM 1722 N N . ILE A 1 209 ? -4.852 16.272 27.594 1.00 92.88 209 ILE A N 1
ATOM 1723 C CA . ILE A 1 209 ? -5.789 17.201 28.225 1.00 92.88 209 ILE A CA 1
ATOM 1724 C C . ILE A 1 209 ? -4.967 18.254 28.960 1.00 92.88 209 ILE A C 1
ATOM 1726 O O . ILE A 1 209 ? -4.273 17.931 29.921 1.00 92.88 209 ILE A O 1
ATOM 1730 N N . ILE A 1 210 ? -5.045 19.503 28.509 1.00 90.69 210 ILE A N 1
ATOM 1731 C CA . ILE A 1 210 ? -4.353 20.644 29.118 1.00 90.69 210 ILE A CA 1
ATOM 1732 C C . ILE A 1 210 ? -5.425 21.648 29.528 1.00 90.69 210 ILE A C 1
ATOM 1734 O O . ILE A 1 210 ? -6.247 22.045 28.705 1.00 90.69 210 ILE A O 1
ATOM 1738 N N . ASN A 1 211 ? -5.455 22.026 30.808 1.00 91.00 211 ASN A N 1
ATOM 1739 C CA . ASN A 1 211 ? -6.452 22.952 31.366 1.00 91.00 211 ASN A CA 1
ATOM 1740 C C . ASN A 1 211 ? -7.910 22.549 31.050 1.00 91.00 211 ASN A C 1
ATOM 1742 O O . ASN A 1 211 ? -8.751 23.388 30.740 1.00 91.00 211 ASN A O 1
ATOM 1746 N N . GLY A 1 212 ? -8.203 21.243 31.072 1.00 90.31 212 GLY A N 1
ATOM 1747 C CA . GLY A 1 212 ? -9.531 20.698 30.765 1.00 90.31 212 GLY A CA 1
ATOM 1748 C C . GLY A 1 212 ? -9.887 20.638 29.273 1.00 90.31 212 GLY A C 1
ATOM 1749 O O . GLY A 1 212 ? -10.929 20.084 28.926 1.00 90.31 212 GLY A O 1
ATOM 1750 N N . GLN A 1 213 ? -9.028 21.136 28.378 1.00 89.94 213 GLN A N 1
ATOM 1751 C CA . GLN A 1 213 ? -9.237 21.077 26.932 1.00 89.94 213 GLN A CA 1
ATOM 1752 C C . GLN A 1 213 ? -8.468 19.916 26.299 1.00 89.94 213 GLN A C 1
ATOM 1754 O O . GLN A 1 213 ? -7.288 19.702 26.571 1.00 89.94 213 GLN A O 1
ATOM 1759 N N . LYS A 1 214 ? -9.153 19.169 25.428 1.00 91.81 214 LYS A N 1
ATOM 1760 C CA . LYS A 1 214 ? -8.577 18.070 24.648 1.00 91.81 214 LYS A CA 1
ATOM 1761 C C . LYS A 1 214 ? -7.791 18.624 23.462 1.00 91.81 214 LYS A C 1
ATOM 1763 O O . LYS A 1 214 ? -8.335 19.406 22.688 1.00 91.81 214 LYS A O 1
ATOM 1768 N N . GLN A 1 215 ? -6.550 18.183 23.298 1.00 89.94 215 GLN A N 1
ATOM 1769 C CA . GLN A 1 215 ? -5.671 18.568 22.194 1.00 89.94 215 GLN A CA 1
ATOM 1770 C C . GLN A 1 215 ? -4.917 17.346 21.659 1.00 89.94 215 GLN A C 1
ATOM 1772 O O . GLN A 1 215 ? -4.555 16.449 22.421 1.00 89.94 215 GLN A O 1
ATOM 1777 N N . MET A 1 216 ? -4.664 17.309 20.348 1.00 90.94 216 MET A N 1
ATOM 1778 C CA . MET A 1 216 ? -3.809 16.287 19.741 1.00 90.94 216 MET A CA 1
ATOM 1779 C C . MET A 1 216 ? -2.357 16.761 19.728 1.00 90.94 216 MET A C 1
ATOM 1781 O O . MET A 1 216 ? -2.020 17.749 19.083 1.00 90.94 216 MET A O 1
ATOM 1785 N N . SER A 1 217 ? -1.484 16.033 20.418 1.00 90.94 217 SER A N 1
ATOM 1786 C CA . SER A 1 217 ? -0.042 16.258 20.384 1.00 90.94 217 SER A CA 1
ATOM 1787 C C . SER A 1 217 ? 0.582 15.629 19.140 1.00 90.94 217 SER A C 1
ATOM 1789 O O . SER A 1 217 ? 0.164 14.556 18.691 1.00 90.94 217 SER A O 1
ATOM 1791 N N . ASN A 1 218 ? 1.628 16.281 18.622 1.00 90.12 218 ASN A N 1
ATOM 1792 C CA . ASN A 1 218 ? 2.466 15.790 17.528 1.00 90.12 218 ASN A CA 1
ATOM 1793 C C . ASN A 1 218 ? 1.700 15.574 16.206 1.00 90.12 218 ASN A C 1
ATOM 1795 O O . ASN A 1 218 ? 2.057 14.719 15.394 1.00 90.12 218 ASN A O 1
ATOM 1799 N N . LEU A 1 219 ? 0.624 16.322 15.970 1.00 90.94 219 LEU A N 1
ATOM 1800 C CA . LEU A 1 219 ? -0.085 16.304 14.696 1.00 90.94 219 LEU A CA 1
ATOM 1801 C C . LEU A 1 219 ? 0.606 17.268 13.718 1.00 90.94 219 LEU A C 1
ATOM 1803 O O . LEU A 1 219 ? 0.311 18.454 13.684 1.00 90.94 219 LEU A O 1
ATOM 1807 N N . THR A 1 220 ? 1.586 16.764 12.968 1.00 91.81 220 THR A N 1
ATOM 1808 C CA . THR A 1 220 ? 2.284 17.540 11.930 1.00 91.81 220 THR A CA 1
ATOM 1809 C C . THR A 1 220 ? 1.399 17.740 10.697 1.00 91.81 220 THR A C 1
ATOM 1811 O O . THR A 1 220 ? 0.471 16.961 10.476 1.00 91.81 220 THR A O 1
ATOM 1814 N N . GLU A 1 221 ? 1.735 18.708 9.838 1.00 90.81 221 GLU A N 1
ATOM 1815 C CA . GLU A 1 221 ? 1.014 18.965 8.577 1.00 90.81 221 GLU A CA 1
ATOM 1816 C C . GLU A 1 221 ? 0.865 17.702 7.715 1.00 90.81 221 GLU A C 1
ATOM 1818 O O . GLU A 1 221 ? -0.204 17.419 7.179 1.00 90.81 221 GLU A O 1
ATOM 1823 N N . GLU A 1 222 ? 1.917 16.882 7.629 1.00 90.31 222 GLU A N 1
ATOM 1824 C CA . GLU A 1 222 ? 1.879 15.625 6.876 1.00 90.31 222 GLU A CA 1
ATOM 1825 C C . GLU A 1 222 ? 0.895 14.611 7.485 1.00 90.31 222 GLU A C 1
ATOM 1827 O O . GLU A 1 222 ? 0.172 13.928 6.758 1.00 90.31 222 GLU A O 1
ATOM 1832 N N . ARG A 1 223 ? 0.822 14.524 8.820 1.00 92.50 223 ARG A N 1
ATOM 1833 C CA . ARG A 1 223 ? -0.129 13.641 9.513 1.00 92.50 223 ARG A CA 1
ATOM 1834 C C . ARG A 1 223 ? -1.553 14.152 9.341 1.00 92.50 223 ARG A C 1
ATOM 1836 O O . ARG A 1 223 ? -2.432 13.368 9.000 1.00 92.50 223 ARG A O 1
ATOM 1843 N N . GLU A 1 224 ? -1.780 15.451 9.504 1.00 92.62 224 GLU A N 1
ATOM 1844 C CA . GLU A 1 224 ? -3.088 16.068 9.282 1.00 92.62 224 GLU A CA 1
ATOM 1845 C C . GLU A 1 224 ? -3.589 15.820 7.853 1.00 92.62 224 GLU A C 1
ATOM 1847 O O . GLU A 1 224 ? -4.714 15.353 7.657 1.00 92.62 224 GLU A O 1
ATOM 1852 N N . LYS A 1 225 ? -2.720 16.031 6.859 1.00 92.44 225 LYS A N 1
ATOM 1853 C CA . LYS A 1 225 ? -2.982 15.745 5.445 1.00 92.44 225 LYS A CA 1
ATOM 1854 C C . LYS A 1 225 ? -3.419 14.295 5.224 1.00 92.44 225 LYS A C 1
ATOM 1856 O O . LYS A 1 225 ? -4.439 14.053 4.580 1.00 92.44 225 LYS A O 1
ATOM 1861 N N . ILE A 1 226 ? -2.706 13.326 5.805 1.00 93.50 226 ILE A N 1
ATOM 1862 C CA . ILE A 1 226 ? -3.088 11.907 5.736 1.00 93.50 226 ILE A CA 1
ATOM 1863 C C . ILE A 1 226 ? -4.491 11.681 6.313 1.00 93.50 226 ILE A C 1
ATOM 1865 O O . ILE A 1 226 ? -5.303 10.995 5.689 1.00 93.50 226 ILE A O 1
ATOM 1869 N N . VAL A 1 227 ? -4.800 12.254 7.482 1.00 93.69 227 VAL A N 1
ATOM 1870 C CA . VAL A 1 227 ? -6.128 12.095 8.094 1.00 93.69 227 VAL A CA 1
ATOM 1871 C C . VAL A 1 227 ? -7.219 12.695 7.204 1.00 93.69 227 VAL A C 1
ATOM 1873 O O . VAL A 1 227 ? -8.267 12.070 7.029 1.00 93.69 227 VAL A O 1
ATOM 1876 N N . ARG A 1 228 ? -6.975 13.862 6.594 1.00 93.00 228 ARG A N 1
ATOM 1877 C CA . ARG A 1 228 ? -7.920 14.499 5.663 1.00 93.00 228 ARG A CA 1
ATOM 1878 C C . ARG A 1 228 ? -8.219 13.603 4.454 1.00 93.00 228 ARG A C 1
ATOM 1880 O O . ARG A 1 228 ? -9.391 13.452 4.112 1.00 93.00 228 ARG A O 1
ATOM 1887 N N . TYR A 1 229 ? -7.219 12.917 3.891 1.00 93.75 229 TYR A N 1
ATOM 1888 C CA . TYR A 1 229 ? -7.433 11.935 2.815 1.00 93.75 229 TYR A CA 1
ATOM 1889 C C . TYR A 1 229 ? -8.167 10.663 3.258 1.00 93.75 229 TYR A C 1
ATOM 1891 O O . TYR A 1 229 ? -8.917 10.071 2.482 1.00 93.75 229 TYR A O 1
ATOM 1899 N N . LEU A 1 230 ? -8.014 10.231 4.512 1.00 91.94 230 LEU A N 1
ATOM 1900 C CA . LEU A 1 230 ? -8.817 9.127 5.058 1.00 91.94 230 LEU A CA 1
ATOM 1901 C C . LEU A 1 230 ? -10.293 9.525 5.252 1.00 91.94 230 LEU A C 1
ATOM 1903 O O . LEU A 1 230 ? -11.182 8.663 5.249 1.00 91.94 230 LEU A O 1
ATOM 1907 N N . GLY A 1 231 ? -10.570 10.827 5.323 1.00 91.12 231 GLY A N 1
ATOM 1908 C CA . GLY A 1 231 ? -11.895 11.431 5.246 1.00 91.12 231 GLY A CA 1
ATOM 1909 C C . GLY A 1 231 ? -12.392 12.010 6.570 1.00 91.12 231 GLY A C 1
ATOM 1910 O O . GLY A 1 231 ? -11.836 11.770 7.639 1.00 91.12 231 GLY A O 1
ATOM 1911 N N . LYS A 1 232 ? -13.515 12.737 6.496 1.00 90.38 232 LYS A N 1
ATOM 1912 C CA . LYS A 1 232 ? -14.065 13.538 7.608 1.00 90.38 232 LYS A CA 1
ATOM 1913 C C . LYS A 1 232 ? -14.307 12.747 8.896 1.00 90.38 232 LYS A C 1
ATOM 1915 O O . LYS A 1 232 ? -14.094 13.272 9.984 1.00 90.38 232 LYS A O 1
ATOM 1920 N N . SER A 1 233 ? -14.748 11.492 8.796 1.00 91.12 233 SER A N 1
ATOM 1921 C CA . SER A 1 233 ? -14.956 10.650 9.981 1.00 91.12 233 SER A CA 1
ATOM 1922 C C . SER A 1 233 ? -13.650 10.402 10.734 1.00 91.12 233 SER A C 1
ATOM 1924 O O . SER A 1 233 ? -13.649 10.455 11.957 1.00 91.12 233 SER A O 1
ATOM 1926 N N . CYS A 1 234 ? -12.538 10.200 10.020 1.00 90.12 234 CYS A N 1
ATOM 1927 C CA . CYS A 1 234 ? -11.216 10.074 10.628 1.00 90.12 234 CYS A CA 1
ATOM 1928 C C . CYS A 1 234 ? -10.759 11.411 11.218 1.00 90.12 234 CYS A C 1
ATOM 1930 O O . CYS A 1 234 ? -10.321 11.432 12.362 1.00 90.12 234 CYS A O 1
ATOM 1932 N N . SER A 1 235 ? -10.943 12.526 10.501 1.00 92.06 235 SER A N 1
ATOM 1933 C CA . SER A 1 235 ? -10.595 13.877 10.976 1.00 92.06 235 SER A CA 1
ATOM 1934 C C . SER A 1 235 ? -11.177 14.201 12.352 1.00 92.06 235 SER A C 1
ATOM 1936 O O . SER A 1 235 ? -10.455 14.694 13.217 1.00 92.06 235 SER A O 1
ATOM 1938 N N . LYS A 1 236 ? -12.433 13.810 12.608 1.00 91.44 236 LYS A N 1
ATOM 1939 C CA . LYS A 1 236 ? -13.092 14.012 13.909 1.00 91.44 236 LYS A CA 1
ATOM 1940 C C . LYS A 1 236 ? -12.362 13.343 15.077 1.00 91.44 236 LYS A C 1
ATOM 1942 O O . LYS A 1 236 ? -12.289 13.936 16.149 1.00 91.44 236 LYS A O 1
ATOM 1947 N N . TYR A 1 237 ? -11.795 12.148 14.886 1.00 90.25 237 TYR A N 1
ATOM 1948 C CA . TYR A 1 237 ? -11.033 11.461 15.942 1.00 90.25 237 TYR A CA 1
ATOM 1949 C C . TYR A 1 237 ? -9.735 12.186 16.303 1.00 90.25 237 TYR A C 1
ATOM 1951 O O . TYR A 1 237 ? -9.265 12.069 17.431 1.00 90.25 237 TYR A O 1
ATOM 1959 N N . TYR A 1 238 ? -9.184 12.954 15.363 1.00 91.19 238 TYR A N 1
ATOM 1960 C CA . TYR A 1 238 ? -7.976 13.754 15.553 1.00 91.19 238 TYR A CA 1
ATOM 1961 C C . TYR A 1 238 ? -8.283 15.228 15.854 1.00 91.19 238 TYR A C 1
ATOM 1963 O O . TYR A 1 238 ? -7.373 16.049 15.816 1.00 91.19 238 TYR A O 1
ATOM 1971 N N . LEU A 1 239 ? -9.542 15.574 16.159 1.00 90.50 239 LEU A N 1
ATOM 1972 C CA . LEU A 1 239 ? -9.983 16.950 16.434 1.00 90.50 239 LEU A CA 1
ATOM 1973 C C . LEU A 1 239 ? -9.672 17.934 15.285 1.00 90.50 239 LEU A C 1
ATOM 1975 O O . LEU A 1 239 ? -9.527 19.132 15.510 1.00 90.50 239 LEU A O 1
ATOM 1979 N N . ILE A 1 240 ? -9.584 17.421 14.054 1.00 86.31 240 ILE A N 1
ATOM 1980 C CA . ILE A 1 240 ? -9.373 18.207 12.836 1.00 86.31 240 ILE A CA 1
ATOM 1981 C C . ILE A 1 240 ? -10.744 18.610 12.289 1.00 86.31 240 ILE A C 1
ATOM 1983 O O . ILE A 1 240 ? -11.599 17.745 12.062 1.00 86.31 240 ILE A O 1
ATOM 1987 N N . ILE A 1 241 ? -10.926 19.913 12.071 1.00 73.44 241 ILE A N 1
ATOM 1988 C CA . ILE A 1 241 ? -12.145 20.522 11.517 1.00 73.44 241 ILE A CA 1
ATOM 1989 C C . ILE A 1 241 ? -12.071 20.564 9.982 1.00 73.44 241 ILE A C 1
ATOM 1991 O O . ILE A 1 241 ? -10.973 20.819 9.414 1.00 73.44 241 ILE A O 1
#

Foldseek 3Di:
DDLVVVVVVLVVVVVVPPDPDDDDDDDPPVVVVVQVVVQVVDQFKHWDDKDKDWDQDDPDPDDDDPPDDGPDTDIDIDTDMDTDPVSSVVVVVVPDDDDQDDPDPDCVVPPPVNSVVVVVCVVVVVVLVVVVVDCVVVPVVDDDDDPVVVVVVVVVSVVVSVVQVVLQVQQLVLCVVVVFFAQAPVGDTDSRDHVVRLVVQCPPWDFDADPNDTAIPPCDPRNLVSQVSSHDVSCVVRVHD

Radius of gyration: 28.88 Å; chains: 1; bounding box: 62×54×75 Å

InterPro domains:
  IPR047654 IS1634 transposase [NF033559] (18-233)

pLDDT: mean 75.18, std 16.3, range [33.56, 94.94]